Protein AF-A0A932TA58-F1 (afdb_monomer_lite)

Secondary structure (DSSP, 8-state):
-------EEEEEEEEEEETT-BHHHHHHHHHHHTT-SEEEEEEEEEEEEEEEEEEE--SSSSPPEEEEEEEEEEEEEEEEEEEETTEEEEEEEEEETTEEEEEEE-TT-EEEEEEEEEEEEEESEEEEEEEPTTT--EEEEEEEPPP------TTPPP-HHHHHTS-HHHHHHHTEEEEEEETTEEEEEESSTT-HHHHHHHHHHH-SEEEEEE--HHHHHHHHHHHHHTT-

pLDDT: mean 91.69, std 8.56, range [49.16, 98.81]

Radius of gyration: 22.69 Å; chains: 1; bounding box: 49×31×69 Å

Sequence (232 aa):
MQWFRGATPLEVIALRVDAGEEVRPALARLARDLPLAAGSVLSGHGTLEHFVLEVPATVTWPPGIHSVEKQGATQIISAQGLIANGEVDVTLCVARRNEIYAGRVLDGTKALFGAEFVILRAGNTRWTYASHPQTGVPVFEAVTSGPLAQVTLMGRPIDPAAAALVPPALIRKHLALPVARTGDTLVLAMADPNNPFAIDDFRHATRLRIQPVSVDPRELMAAIEQVLAGRG

Foldseek 3Di:
DDDDDDKDFDDKDKDKAAAFGWDQVRLLVVCVVQVQLWKKFPWKWAWWQKFKFWDFPDPAPPGDIDIDIDGGIKIFPIKIWIQARSDTWMKTWIDDDPDIDIHTGDTPTGGHRMMMIIMTRIPQKGWDWDQDPPRRDTDIDIDGNPQLPADQPVVPQFDLVLQVLDDLVLCVVQLKGFRDDDDQETEIEHCRQRRVVNQVVSCVSRVGHYDYHHYHSVRSVVVSVVSVVVVD

Structure (mmCIF, N/CA/C/O backbone):
data_AF-A0A932TA58-F1
#
_entry.id   AF-A0A932TA58-F1
#
loop_
_atom_site.group_PDB
_atom_site.id
_atom_site.type_symbol
_atom_site.label_atom_id
_atom_site.label_alt_id
_atom_site.label_comp_id
_atom_site.label_asym_id
_atom_site.label_entity_id
_atom_site.label_seq_id
_atom_site.pdbx_PDB_ins_code
_atom_site.Cartn_x
_atom_site.Cartn_y
_atom_site.Cartn_z
_atom_site.occupancy
_atom_site.B_iso_or_equiv
_atom_site.auth_seq_id
_atom_site.auth_comp_id
_atom_site.auth_asym_id
_atom_site.auth_atom_id
_atom_site.pdbx_PDB_model_num
ATOM 1 N N . MET A 1 1 ? 12.982 17.887 11.388 1.00 81.81 1 MET A N 1
ATOM 2 C CA . MET A 1 1 ? 11.853 17.941 10.435 1.00 81.81 1 MET A CA 1
ATOM 3 C C . MET A 1 1 ? 12.405 17.674 9.046 1.00 81.81 1 MET A C 1
ATOM 5 O O . MET A 1 1 ? 13.370 18.330 8.677 1.00 81.81 1 MET A O 1
ATOM 9 N N . GLN A 1 2 ? 11.846 16.708 8.323 1.00 87.81 2 GLN A N 1
ATOM 10 C CA . GLN A 1 2 ? 12.205 16.393 6.937 1.00 87.81 2 GLN A CA 1
ATOM 11 C C . GLN A 1 2 ? 10.921 16.363 6.103 1.00 87.81 2 GLN A C 1
ATOM 13 O O . GLN A 1 2 ? 9.862 16.020 6.623 1.00 87.81 2 GLN A O 1
ATOM 18 N N . TRP A 1 3 ? 11.009 16.736 4.829 1.00 86.31 3 TRP A N 1
ATOM 19 C CA . TRP A 1 3 ? 9.919 16.603 3.866 1.00 86.31 3 TRP A CA 1
ATOM 20 C C . TRP A 1 3 ? 10.435 15.888 2.623 1.00 86.31 3 TRP A C 1
ATOM 22 O O . TRP A 1 3 ? 11.581 16.076 2.215 1.00 86.31 3 TRP A O 1
ATOM 32 N N . PHE A 1 4 ? 9.566 15.108 1.993 1.00 86.75 4 PHE A N 1
ATOM 33 C CA . PHE A 1 4 ? 9.897 14.324 0.810 1.00 86.75 4 PHE A CA 1
ATOM 34 C C . PHE A 1 4 ? 9.054 14.801 -0.373 1.00 86.75 4 PHE A C 1
ATOM 36 O O . PHE A 1 4 ? 7.876 15.123 -0.219 1.00 86.75 4 PHE A O 1
ATOM 43 N N . ARG A 1 5 ? 9.663 14.906 -1.559 1.00 83.69 5 ARG A N 1
ATOM 44 C CA . ARG A 1 5 ? 9.015 15.414 -2.780 1.00 83.69 5 ARG A CA 1
ATOM 45 C C . ARG A 1 5 ? 9.317 14.508 -3.972 1.00 83.69 5 ARG A C 1
ATOM 47 O O . ARG A 1 5 ? 10.273 13.737 -3.953 1.00 83.69 5 ARG A O 1
ATOM 54 N N . GLY A 1 6 ? 8.511 14.657 -5.022 1.00 78.06 6 GLY A N 1
ATOM 55 C CA . GLY A 1 6 ? 8.700 13.986 -6.313 1.00 78.06 6 GLY A CA 1
ATOM 56 C C . GLY A 1 6 ? 7.870 12.718 -6.513 1.00 78.06 6 GLY A C 1
ATOM 57 O O . GLY A 1 6 ? 7.950 12.126 -7.584 1.00 78.06 6 GLY A O 1
ATOM 58 N N . ALA A 1 7 ? 7.047 12.340 -5.532 1.00 86.69 7 ALA A 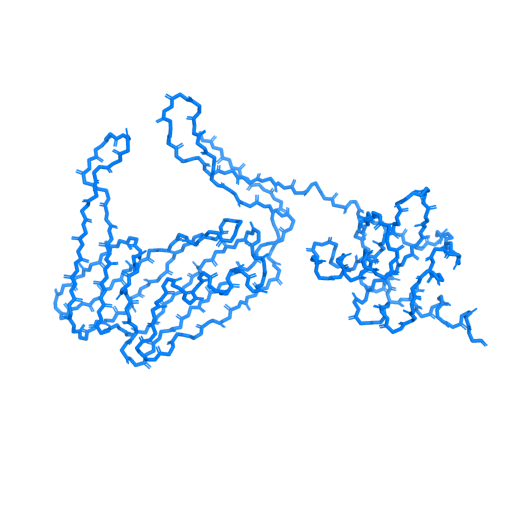N 1
ATOM 59 C CA . ALA A 1 7 ? 6.014 11.330 -5.716 1.00 86.69 7 ALA A CA 1
ATOM 60 C C . ALA A 1 7 ? 4.923 11.833 -6.676 1.00 86.69 7 ALA A C 1
ATOM 62 O O . ALA A 1 7 ? 4.538 13.004 -6.614 1.00 86.69 7 ALA A O 1
ATOM 63 N N . THR A 1 8 ? 4.402 10.951 -7.525 1.00 84.06 8 THR A N 1
ATOM 64 C CA . THR A 1 8 ? 3.277 11.241 -8.426 1.00 84.06 8 THR A CA 1
ATOM 65 C C . THR A 1 8 ? 2.061 10.388 -8.064 1.00 84.06 8 THR A C 1
ATOM 67 O O . THR A 1 8 ? 2.230 9.224 -7.707 1.00 84.06 8 THR A O 1
ATOM 70 N N . PRO A 1 9 ? 0.825 10.911 -8.136 1.00 87.69 9 PRO A N 1
ATOM 71 C CA . PRO A 1 9 ? -0.357 10.063 -8.031 1.00 87.69 9 PRO A CA 1
ATOM 72 C C . PRO A 1 9 ? -0.452 9.191 -9.291 1.00 87.69 9 PRO A C 1
ATOM 74 O O . PRO A 1 9 ? -0.459 9.728 -10.397 1.00 87.69 9 PRO A O 1
ATOM 77 N N . LEU A 1 10 ? -0.494 7.866 -9.138 1.00 84.56 10 LEU A N 1
ATOM 78 C CA . LEU A 1 10 ? -0.612 6.941 -10.273 1.00 84.56 10 LEU A CA 1
ATOM 79 C C . LEU A 1 10 ? -2.031 6.413 -10.445 1.00 84.56 10 LEU A C 1
ATOM 81 O O . LEU A 1 10 ? -2.561 6.409 -11.549 1.00 84.56 10 LEU A O 1
ATOM 85 N N . GLU A 1 11 ? -2.636 5.948 -9.356 1.00 90.56 11 GLU A N 1
ATOM 86 C CA . GLU A 1 11 ? -3.881 5.190 -9.414 1.00 90.56 11 GLU A CA 1
ATOM 87 C C . GLU A 1 11 ? -4.673 5.363 -8.119 1.00 90.56 11 GLU A C 1
ATOM 89 O O . GLU A 1 11 ? -4.095 5.403 -7.029 1.00 90.56 11 GLU A O 1
ATOM 94 N N . VAL A 1 12 ? -5.997 5.442 -8.246 1.00 96.75 12 VAL A N 1
ATOM 95 C CA . VAL A 1 12 ? -6.927 5.334 -7.122 1.00 96.75 12 VAL A CA 1
ATOM 96 C C . VAL A 1 12 ? -7.543 3.944 -7.156 1.00 96.75 12 VAL A C 1
ATOM 98 O O . VAL A 1 12 ? -8.180 3.569 -8.137 1.00 96.75 12 VAL A O 1
ATOM 101 N N . ILE A 1 13 ? -7.356 3.192 -6.079 1.00 97.94 13 ILE A N 1
ATOM 102 C CA . ILE A 1 13 ? -7.784 1.804 -5.949 1.00 97.94 13 ILE A CA 1
ATOM 103 C C . ILE A 1 13 ? -8.909 1.751 -4.919 1.00 97.94 13 ILE A C 1
ATOM 105 O O . ILE A 1 13 ? -8.744 2.215 -3.790 1.00 97.94 13 ILE A O 1
ATOM 109 N N . ALA A 1 14 ? -10.047 1.177 -5.300 1.00 98.06 14 ALA A N 1
ATOM 110 C CA . ALA A 1 14 ? -11.134 0.874 -4.378 1.00 98.06 14 ALA A CA 1
ATOM 111 C C . ALA A 1 14 ? -11.018 -0.582 -3.911 1.00 98.06 14 ALA A C 1
ATOM 113 O O . ALA A 1 14 ? -10.970 -1.499 -4.731 1.00 98.06 14 ALA A O 1
ATOM 114 N N . LEU A 1 15 ? -10.985 -0.791 -2.598 1.00 98.38 15 LEU A N 1
ATOM 115 C CA . LEU A 1 15 ? -10.992 -2.108 -1.967 1.00 98.38 15 LEU A CA 1
ATOM 116 C C . LEU A 1 15 ? -12.316 -2.306 -1.238 1.00 98.38 15 LEU A C 1
ATOM 118 O O . LEU A 1 15 ? -12.711 -1.448 -0.455 1.00 98.38 15 LEU A O 1
ATOM 122 N N . ARG A 1 16 ? -12.952 -3.461 -1.435 1.00 98.50 16 ARG A N 1
ATOM 123 C CA . ARG A 1 16 ? -14.027 -3.955 -0.571 1.00 98.50 16 ARG A CA 1
ATOM 124 C C . ARG A 1 16 ? -13.503 -5.128 0.251 1.00 98.50 16 ARG A C 1
ATOM 126 O O . ARG A 1 16 ? -12.850 -6.013 -0.296 1.00 98.50 16 ARG A O 1
ATOM 133 N N . VAL A 1 17 ? -13.785 -5.101 1.544 1.00 98.62 17 VAL A N 1
ATOM 134 C CA . VAL A 1 17 ? -13.584 -6.188 2.502 1.00 98.62 17 VAL A CA 1
ATOM 135 C C . VAL A 1 17 ? -14.962 -6.763 2.782 1.00 98.62 17 VAL A C 1
ATOM 137 O O . VAL A 1 17 ? -15.844 -6.032 3.241 1.00 98.62 17 VAL A O 1
ATOM 140 N N . ASP A 1 18 ? -15.169 -8.030 2.445 1.00 98.56 18 ASP A N 1
ATOM 141 C CA . ASP A 1 18 ? -16.477 -8.666 2.577 1.00 98.56 18 ASP A CA 1
ATOM 142 C C . ASP A 1 18 ? -16.761 -9.050 4.043 1.00 98.56 18 ASP A C 1
ATOM 144 O O . ASP A 1 18 ? -15.875 -9.073 4.899 1.00 98.56 18 ASP A O 1
ATOM 148 N N . ALA A 1 19 ? -18.028 -9.324 4.359 1.00 98.44 19 ALA A N 1
ATOM 149 C CA . ALA A 1 19 ? -18.456 -9.731 5.698 1.00 98.44 19 ALA A CA 1
ATOM 150 C C . ALA A 1 19 ? -17.627 -10.913 6.243 1.00 98.44 19 ALA A C 1
ATOM 152 O O . ALA A 1 19 ? -17.421 -11.914 5.555 1.00 98.44 19 ALA A O 1
ATOM 153 N N . GLY A 1 20 ? -17.167 -10.799 7.490 1.00 98.06 20 GLY A N 1
ATOM 154 C CA . GLY A 1 20 ? -16.325 -11.785 8.171 1.00 98.06 20 GLY A CA 1
ATOM 155 C C . GLY A 1 20 ? -14.840 -11.755 7.786 1.00 98.06 20 GLY A C 1
ATOM 156 O O . GLY A 1 20 ? -14.029 -12.369 8.485 1.00 98.06 20 GLY A O 1
ATOM 157 N N . GLU A 1 21 ? -14.450 -11.039 6.723 1.00 98.62 21 GLU A N 1
ATOM 158 C CA . GLU A 1 21 ? -13.040 -10.850 6.377 1.00 98.62 21 GLU A CA 1
ATOM 159 C C . GLU A 1 21 ? -12.357 -9.842 7.311 1.00 98.62 21 GLU A C 1
ATOM 161 O O . GLU A 1 21 ? -12.967 -8.916 7.857 1.00 98.62 21 GLU A O 1
ATOM 166 N N . GLU A 1 22 ? -11.046 -10.017 7.472 1.00 98.62 22 GLU A N 1
ATOM 167 C CA . GLU A 1 22 ? -10.219 -9.134 8.284 1.00 98.62 22 GLU A CA 1
ATOM 168 C C . GLU A 1 22 ? -9.653 -7.967 7.470 1.00 98.62 22 GLU A C 1
ATOM 170 O O . GLU A 1 22 ? -9.067 -8.143 6.398 1.00 98.62 22 GLU A O 1
ATOM 175 N N . VAL A 1 23 ? -9.760 -6.764 8.034 1.00 98.38 23 VAL A N 1
ATOM 176 C CA . VAL A 1 23 ? -9.381 -5.505 7.376 1.00 98.38 23 VAL A CA 1
ATOM 177 C C . VAL A 1 23 ? -7.888 -5.457 7.046 1.00 98.38 23 VAL A C 1
ATOM 179 O O . VAL A 1 23 ? -7.499 -5.185 5.908 1.00 98.38 23 VAL A O 1
ATOM 182 N N . ARG A 1 24 ? -7.028 -5.720 8.036 1.00 97.50 24 ARG A N 1
ATOM 183 C CA . ARG A 1 24 ? -5.573 -5.597 7.880 1.00 97.50 24 ARG A CA 1
ATOM 184 C C . ARG A 1 24 ? -4.998 -6.637 6.904 1.00 97.50 24 ARG A C 1
ATOM 186 O O . ARG A 1 24 ? -4.279 -6.227 5.990 1.00 97.50 24 ARG A O 1
ATOM 193 N N . PRO A 1 25 ? -5.340 -7.935 6.996 1.00 97.81 25 PRO A N 1
ATOM 194 C CA . PRO A 1 25 ? -4.965 -8.925 5.989 1.00 97.81 25 PRO A CA 1
ATOM 195 C C . PRO A 1 25 ? -5.438 -8.589 4.569 1.00 97.81 25 PRO A C 1
ATOM 197 O O . PRO A 1 25 ? -4.667 -8.784 3.627 1.00 97.81 25 PRO A O 1
ATOM 200 N N . ALA A 1 26 ? -6.651 -8.050 4.394 1.00 98.12 26 ALA A N 1
ATOM 201 C CA . ALA A 1 26 ? -7.160 -7.657 3.078 1.00 98.12 26 ALA A CA 1
ATOM 202 C C . ALA A 1 26 ? -6.341 -6.513 2.452 1.00 98.12 26 ALA A C 1
ATOM 204 O O . ALA A 1 26 ? -5.927 -6.608 1.294 1.00 98.12 26 ALA A O 1
ATOM 205 N N . LEU A 1 27 ? -6.028 -5.469 3.227 1.00 97.56 27 LEU A N 1
ATOM 206 C CA . LEU A 1 27 ? -5.158 -4.375 2.780 1.00 97.56 27 LEU A CA 1
ATOM 207 C C . LEU A 1 27 ? -3.729 -4.856 2.490 1.00 97.56 27 LEU A C 1
ATOM 209 O O . LEU A 1 27 ? -3.138 -4.474 1.482 1.00 97.56 27 LEU A O 1
ATOM 213 N N . ALA A 1 28 ? -3.179 -5.728 3.340 1.00 95.69 28 ALA A N 1
ATOM 214 C CA . ALA A 1 28 ? -1.848 -6.296 3.142 1.00 95.69 28 ALA A CA 1
ATOM 215 C C . ALA A 1 28 ? -1.779 -7.186 1.888 1.00 95.69 28 ALA A C 1
ATOM 217 O O . ALA A 1 28 ? -0.765 -7.195 1.193 1.00 95.69 28 AL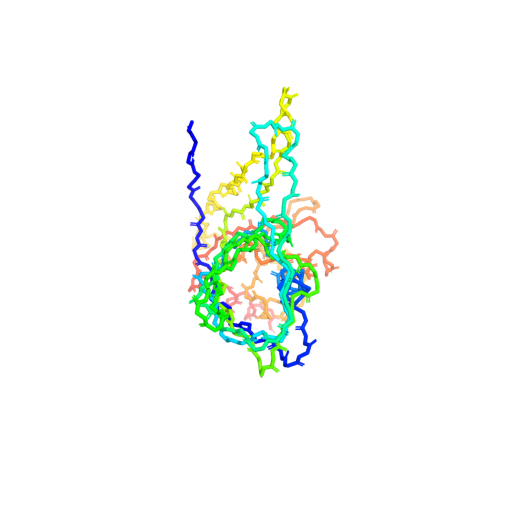A A O 1
ATOM 218 N N . ARG A 1 29 ? -2.854 -7.925 1.577 1.00 95.62 29 ARG A N 1
ATOM 219 C CA . ARG A 1 29 ? -2.992 -8.685 0.325 1.00 95.62 29 ARG A CA 1
ATOM 220 C C . ARG A 1 29 ? -2.951 -7.746 -0.880 1.00 95.62 29 ARG A C 1
ATOM 222 O O . ARG A 1 29 ? -2.096 -7.926 -1.737 1.00 95.62 29 ARG A O 1
ATOM 229 N N . LEU A 1 30 ? -3.766 -6.690 -0.881 1.00 95.25 30 LEU A N 1
ATOM 230 C CA . LEU A 1 30 ? -3.761 -5.673 -1.940 1.00 95.25 30 LEU A CA 1
ATOM 231 C C . LEU A 1 30 ? -2.372 -5.049 -2.143 1.00 95.25 30 LEU A C 1
ATOM 233 O O . LEU A 1 30 ? -1.914 -4.915 -3.276 1.00 95.25 30 LEU A O 1
ATOM 237 N N . ALA A 1 31 ? -1.683 -4.698 -1.053 1.00 92.44 31 ALA A N 1
ATOM 238 C CA . ALA A 1 31 ? -0.356 -4.092 -1.119 1.00 92.44 31 ALA A CA 1
ATOM 239 C C . ALA A 1 31 ? 0.697 -5.022 -1.749 1.00 92.44 31 ALA A C 1
ATOM 241 O O . ALA A 1 31 ? 1.598 -4.536 -2.437 1.00 92.44 31 ALA A O 1
ATOM 242 N N . ARG A 1 32 ? 0.571 -6.342 -1.550 1.00 89.25 32 ARG A N 1
ATOM 243 C CA . ARG A 1 32 ? 1.435 -7.355 -2.177 1.00 89.25 32 ARG A CA 1
ATOM 244 C C . ARG A 1 32 ? 1.075 -7.625 -3.635 1.00 89.25 32 ARG A C 1
ATOM 246 O O . ARG A 1 32 ? 1.985 -7.746 -4.447 1.00 89.25 32 ARG A O 1
ATOM 253 N N . ASP A 1 33 ? -0.214 -7.714 -3.953 1.00 89.06 33 ASP A N 1
ATOM 254 C CA . ASP A 1 33 ? -0.692 -8.075 -5.294 1.00 89.06 33 ASP A CA 1
ATOM 255 C C . ASP A 1 33 ? -0.467 -6.943 -6.312 1.00 89.06 33 ASP A C 1
ATOM 257 O O . ASP A 1 33 ? -0.185 -7.204 -7.482 1.00 89.06 33 ASP A O 1
ATOM 261 N N . LEU A 1 34 ? -0.542 -5.680 -5.868 1.00 84.88 34 LEU A N 1
ATOM 262 C CA . LEU A 1 34 ? -0.298 -4.478 -6.684 1.00 84.88 34 LEU A CA 1
ATOM 263 C C . LEU A 1 34 ? 1.097 -3.855 -6.469 1.00 84.88 34 LEU A C 1
ATOM 265 O O . LEU A 1 34 ? 1.296 -2.672 -6.753 1.00 84.88 34 LEU A O 1
ATOM 269 N N . PRO A 1 35 ? 2.084 -4.674 -6.075 1.00 81.06 35 PRO A N 1
ATOM 270 C CA . PRO A 1 35 ? 3.312 -4.308 -5.348 1.00 81.06 35 PRO A CA 1
ATOM 271 C C . PRO A 1 35 ? 3.460 -2.810 -5.028 1.00 81.06 35 PRO A C 1
ATOM 273 O O . PRO A 1 35 ? 4.208 -2.071 -5.679 1.00 81.06 35 PRO A O 1
ATOM 276 N N . LEU A 1 36 ? 2.732 -2.344 -4.010 1.00 87.38 36 LEU A N 1
ATOM 277 C CA . LEU A 1 36 ? 2.686 -0.931 -3.634 1.00 87.38 36 LEU A CA 1
ATOM 278 C C . LEU A 1 36 ? 3.961 -0.522 -2.881 1.00 87.38 36 LEU A C 1
ATOM 280 O O . LEU A 1 36 ? 4.063 -0.644 -1.660 1.00 87.38 36 LEU A O 1
ATOM 284 N N . ALA A 1 37 ? 4.942 0.002 -3.621 1.00 88.50 37 ALA A N 1
ATOM 285 C CA . ALA A 1 37 ? 6.172 0.560 -3.051 1.00 88.50 37 ALA A CA 1
ATOM 286 C C . ALA A 1 37 ? 5.928 1.839 -2.223 1.00 88.50 37 ALA A C 1
ATOM 288 O O . ALA A 1 37 ? 6.703 2.144 -1.316 1.00 88.50 37 ALA A O 1
ATOM 289 N N . ALA A 1 38 ? 4.863 2.574 -2.545 1.00 93.75 38 ALA A N 1
ATOM 290 C CA . ALA A 1 38 ? 4.390 3.748 -1.828 1.00 93.75 38 ALA A CA 1
ATOM 291 C C . ALA A 1 38 ? 2.889 3.943 -2.079 1.00 93.75 38 ALA A C 1
ATOM 293 O O . ALA A 1 38 ? 2.417 3.865 -3.218 1.00 93.75 38 ALA A O 1
ATOM 294 N N . GLY A 1 39 ? 2.132 4.225 -1.026 1.00 95.81 39 GLY A N 1
ATOM 295 C CA . GLY A 1 39 ? 0.712 4.520 -1.136 1.00 95.81 39 GLY A CA 1
ATOM 296 C C . GLY A 1 39 ? 0.112 5.038 0.160 1.00 95.81 39 GLY A C 1
ATOM 297 O O . GLY A 1 39 ? 0.749 5.033 1.210 1.00 95.81 39 GLY A O 1
ATOM 298 N N . SER A 1 40 ? -1.129 5.498 0.085 1.00 97.44 40 SER A N 1
ATOM 299 C CA . SER A 1 40 ? -1.874 5.985 1.242 1.00 97.44 40 SER A CA 1
ATOM 300 C C . SER A 1 40 ? -3.307 5.486 1.199 1.00 97.44 40 SER A C 1
ATOM 302 O O . SER A 1 40 ? -3.952 5.538 0.154 1.00 97.44 40 SER A O 1
ATOM 304 N N . VAL A 1 41 ? -3.809 5.023 2.341 1.00 98.25 41 VAL A N 1
ATOM 305 C CA . VAL A 1 41 ? -5.245 4.840 2.546 1.00 98.25 41 VAL A CA 1
ATOM 306 C C . VAL A 1 41 ? -5.836 6.221 2.804 1.00 98.25 41 VAL A C 1
ATOM 308 O O . VAL A 1 41 ? -5.558 6.835 3.834 1.00 98.25 41 VAL A O 1
ATOM 311 N N . LEU A 1 42 ? -6.609 6.715 1.839 1.00 97.25 42 LEU A N 1
ATOM 312 C CA . LEU A 1 42 ? -7.214 8.046 1.859 1.00 97.25 42 LEU A CA 1
ATOM 313 C C . LEU A 1 42 ? -8.478 8.083 2.717 1.00 97.25 42 LEU A C 1
ATOM 315 O O . LEU A 1 42 ? -8.742 9.072 3.403 1.00 97.25 42 LEU A O 1
ATOM 319 N N . SER A 1 43 ? -9.273 7.018 2.635 1.00 98.19 43 SER A N 1
ATOM 320 C CA . SER A 1 43 ? -10.515 6.866 3.379 1.00 98.19 43 SER A CA 1
ATOM 321 C C . SER A 1 43 ? -10.860 5.396 3.585 1.00 98.19 43 SER A C 1
ATOM 323 O O . SER A 1 43 ? -10.365 4.506 2.886 1.00 98.19 43 SER A O 1
ATOM 325 N N . GLY A 1 44 ? -11.756 5.158 4.538 1.00 97.56 44 GLY A N 1
ATOM 326 C CA . GLY A 1 44 ? -12.426 3.882 4.702 1.00 97.56 44 GLY A CA 1
ATOM 327 C C . GLY A 1 44 ? -13.701 4.034 5.517 1.00 97.56 44 GLY A C 1
ATOM 328 O O . GLY A 1 44 ? -13.758 4.853 6.437 1.00 97.56 44 GLY A O 1
ATOM 329 N N . HIS A 1 45 ? -14.717 3.266 5.141 1.00 98.00 45 HIS A N 1
ATOM 330 C CA . HIS A 1 45 ? -16.059 3.284 5.713 1.00 98.00 45 HIS A CA 1
ATOM 331 C C . HIS A 1 45 ? -16.612 1.860 5.789 1.00 98.00 45 HIS A C 1
ATOM 333 O O . HIS A 1 45 ? -16.052 0.933 5.213 1.00 98.00 45 HIS A O 1
ATOM 339 N N . GLY A 1 46 ? -17.704 1.683 6.526 1.00 98.38 46 GLY A N 1
ATOM 340 C CA . GLY A 1 46 ? -18.393 0.402 6.632 1.00 98.38 46 GLY A CA 1
ATOM 341 C C . GLY A 1 46 ? -18.651 0.007 8.072 1.00 98.38 46 GLY A C 1
ATOM 342 O O . GLY A 1 46 ? -18.791 0.856 8.958 1.00 98.38 46 GLY A O 1
ATOM 343 N N . THR A 1 47 ? -18.749 -1.295 8.305 1.00 98.75 47 THR A N 1
ATOM 344 C CA . THR A 1 47 ? -19.157 -1.843 9.599 1.00 98.75 47 THR A CA 1
ATOM 345 C C . THR A 1 47 ? -18.255 -2.981 10.033 1.00 98.75 47 THR A C 1
ATOM 347 O O . THR A 1 47 ? -17.776 -3.754 9.209 1.00 98.75 47 THR A O 1
ATOM 350 N N . LEU A 1 48 ? -18.053 -3.099 11.340 1.00 98.81 48 LEU A N 1
ATOM 351 C CA . LEU A 1 48 ? -17.241 -4.127 11.975 1.00 98.81 48 LEU A CA 1
ATOM 352 C C . LEU A 1 48 ? -18.092 -4.927 12.961 1.00 98.81 48 LEU A C 1
ATOM 354 O O . LEU A 1 48 ? -18.937 -4.363 13.664 1.00 98.81 48 LEU A O 1
ATOM 358 N N . GLU A 1 49 ? -17.861 -6.235 13.016 1.00 98.50 49 GLU A N 1
ATOM 359 C CA . GLU A 1 49 ? -18.428 -7.120 14.044 1.00 98.50 49 GLU A CA 1
ATOM 360 C C . GLU A 1 49 ? -17.461 -7.312 15.211 1.00 98.50 49 GLU A C 1
ATOM 362 O O . GLU A 1 49 ? -17.873 -7.627 16.325 1.00 98.50 49 GLU A O 1
ATOM 367 N N . HIS A 1 50 ? -16.178 -7.068 14.953 1.00 98.69 50 HIS A N 1
ATOM 368 C CA . HIS A 1 50 ? -15.099 -7.137 15.912 1.00 98.69 50 HIS A CA 1
ATOM 369 C C . HIS A 1 50 ? -14.010 -6.144 15.520 1.00 98.69 50 HIS A C 1
ATOM 371 O O . HIS A 1 50 ? -13.678 -6.026 14.339 1.00 98.69 50 HIS A O 1
ATOM 377 N N . PHE A 1 51 ? -13.424 -5.452 16.492 1.00 98.62 51 PHE A N 1
ATOM 378 C CA . PHE A 1 51 ? -12.233 -4.650 16.248 1.00 98.62 51 PHE A CA 1
ATOM 379 C C . PHE A 1 51 ? -11.194 -4.831 17.340 1.00 98.62 51 PHE A C 1
ATOM 381 O O . PHE A 1 51 ? -11.529 -4.963 18.519 1.00 98.62 51 PHE A O 1
ATOM 388 N N . VAL A 1 52 ? -9.936 -4.753 16.916 1.00 98.50 52 VAL A N 1
ATOM 389 C CA . VAL A 1 52 ? -8.762 -4.692 17.777 1.00 98.50 52 VAL A CA 1
ATOM 390 C C . VAL A 1 52 ? -7.951 -3.479 17.335 1.00 98.50 52 VAL A C 1
ATOM 392 O O . VAL A 1 52 ? -7.392 -3.455 16.237 1.00 98.50 52 VAL A O 1
ATOM 395 N N . LEU A 1 53 ? -7.935 -2.446 18.174 1.00 98.38 53 LEU A N 1
ATOM 396 C CA . LEU A 1 53 ? -7.199 -1.210 17.923 1.00 98.38 53 LEU A CA 1
ATOM 397 C C . LEU A 1 53 ? -6.126 -1.029 18.985 1.00 98.38 53 LEU A C 1
ATOM 399 O O . LEU A 1 53 ? -6.362 -1.329 20.151 1.00 98.38 53 LEU A O 1
ATOM 403 N N . GLU A 1 54 ? -4.972 -0.495 18.609 1.00 97.00 54 GLU A N 1
ATOM 404 C CA . GLU A 1 54 ? -3.914 -0.179 19.564 1.00 97.00 54 GLU A CA 1
ATOM 405 C C . GLU A 1 54 ? -3.502 1.293 19.547 1.00 97.00 54 GLU A C 1
ATOM 407 O O . GLU A 1 54 ? -3.589 1.987 18.528 1.00 97.00 54 GLU A O 1
ATOM 412 N N . VAL A 1 55 ? -3.025 1.751 20.702 1.00 95.81 55 VAL A N 1
ATOM 413 C CA . VAL A 1 55 ? -2.442 3.076 20.909 1.00 95.81 55 VAL A CA 1
ATOM 414 C C . VAL A 1 55 ? -1.192 2.978 21.795 1.00 95.81 55 VAL A C 1
ATOM 416 O O . VAL A 1 55 ? -1.094 2.065 22.626 1.00 95.81 55 VAL A O 1
ATOM 419 N N . PRO A 1 56 ? -0.231 3.911 21.664 1.00 94.44 56 PRO A N 1
ATOM 420 C CA . PRO A 1 56 ? 0.903 3.993 22.578 1.00 94.44 56 PRO A CA 1
ATOM 421 C C . PRO A 1 56 ? 0.450 4.227 24.026 1.00 94.44 56 PRO A C 1
ATOM 423 O O . PRO A 1 56 ? -0.374 5.099 24.295 1.00 94.44 56 PRO A O 1
ATOM 426 N N . ALA A 1 57 ? 1.025 3.472 24.960 1.00 94.12 57 ALA A N 1
ATOM 427 C CA . ALA A 1 57 ? 0.756 3.558 26.397 1.00 94.12 57 ALA A CA 1
ATOM 428 C C . ALA A 1 57 ? 1.903 4.198 27.194 1.00 94.12 57 ALA A C 1
ATOM 430 O O . ALA A 1 57 ? 1.726 4.547 28.360 1.00 94.12 57 ALA A O 1
ATOM 431 N N . THR A 1 58 ? 3.089 4.345 26.595 1.00 94.94 58 THR A N 1
ATOM 432 C CA . THR A 1 58 ? 4.253 4.969 27.237 1.00 94.94 58 THR A CA 1
ATOM 433 C C . THR A 1 58 ? 4.907 6.003 26.324 1.00 94.94 58 THR A C 1
ATOM 435 O O . THR A 1 58 ? 4.675 6.034 25.117 1.00 94.94 58 THR A O 1
ATOM 438 N N . VAL A 1 59 ? 5.739 6.861 26.920 1.00 93.19 59 VAL A N 1
ATOM 439 C CA . VAL A 1 59 ? 6.482 7.930 26.225 1.00 93.19 59 VAL A CA 1
ATOM 440 C C . VAL A 1 59 ? 7.911 7.526 25.832 1.00 93.19 59 VAL A C 1
ATOM 442 O O . VAL A 1 59 ? 8.668 8.343 25.315 1.00 93.19 59 VAL A O 1
ATOM 445 N N . THR A 1 60 ? 8.304 6.280 26.100 1.00 92.25 60 THR A N 1
ATOM 446 C CA . THR A 1 60 ? 9.632 5.728 25.788 1.00 92.25 60 THR A CA 1
ATOM 447 C C . THR A 1 60 ? 9.567 4.824 24.566 1.00 92.25 60 THR A C 1
ATOM 449 O O . THR A 1 60 ? 8.532 4.215 24.319 1.00 92.25 60 THR A O 1
ATOM 452 N N . TRP A 1 61 ? 10.674 4.685 23.833 1.00 89.56 61 TRP A N 1
ATOM 453 C CA . TRP A 1 61 ? 10.777 3.715 22.740 1.00 89.56 61 TRP A CA 1
ATOM 454 C C . TRP A 1 61 ? 11.466 2.413 23.199 1.00 89.56 61 TRP A C 1
ATOM 456 O O . TRP A 1 61 ? 12.497 2.503 23.869 1.00 89.56 61 TRP A O 1
ATOM 466 N N . PRO A 1 62 ? 10.958 1.222 22.822 1.00 91.56 62 PRO A N 1
ATOM 467 C CA . PRO A 1 62 ? 9.658 0.996 22.183 1.00 91.56 62 PRO A CA 1
ATOM 468 C C . PRO A 1 62 ? 8.500 1.329 23.142 1.00 91.56 62 PRO A C 1
ATOM 470 O O . PRO A 1 62 ? 8.646 1.143 24.355 1.00 91.56 62 PRO A O 1
ATOM 473 N N . PRO A 1 63 ? 7.360 1.835 22.634 1.00 90.50 63 PRO A N 1
ATOM 474 C CA . PRO A 1 63 ? 6.231 2.163 23.484 1.00 90.50 63 PRO A CA 1
ATOM 475 C C . PRO A 1 63 ? 5.612 0.884 24.042 1.00 90.50 63 PRO A C 1
ATOM 477 O O . PRO A 1 63 ? 5.468 -0.116 23.337 1.00 90.50 63 PRO A O 1
ATOM 480 N N . GLY A 1 64 ? 5.188 0.930 25.303 1.00 92.31 64 GLY A N 1
ATOM 481 C CA . GLY A 1 64 ? 4.174 -0.002 25.776 1.00 92.31 64 GLY A CA 1
ATOM 482 C C . GLY A 1 64 ? 2.917 0.170 24.925 1.00 92.31 64 GLY A C 1
ATOM 483 O O . GLY A 1 64 ? 2.629 1.273 24.460 1.00 92.31 64 GLY A O 1
ATOM 484 N N . ILE A 1 65 ? 2.173 -0.909 24.713 1.00 94.25 65 ILE A N 1
ATOM 485 C CA . ILE A 1 65 ? 1.001 -0.913 23.839 1.00 94.25 65 ILE A CA 1
ATOM 486 C C . ILE A 1 65 ? -0.251 -1.101 24.690 1.00 94.25 65 ILE A C 1
ATOM 488 O O . ILE A 1 65 ? -0.309 -2.008 25.520 1.00 94.25 65 ILE A O 1
ATOM 492 N N . HIS A 1 66 ? -1.251 -0.246 24.481 1.00 95.12 66 HIS A N 1
ATOM 493 C CA . HIS A 1 66 ? -2.595 -0.459 25.000 1.00 95.12 66 HIS A CA 1
ATOM 494 C C . HIS A 1 66 ? -3.502 -0.871 23.845 1.00 95.12 66 HIS A C 1
ATOM 496 O O . HIS A 1 66 ? -3.679 -0.108 22.895 1.00 95.12 66 HIS A O 1
ATOM 502 N N . SER A 1 67 ? -4.068 -2.073 23.930 1.00 96.25 67 SER A N 1
ATOM 503 C CA . SER A 1 67 ? -5.048 -2.566 22.970 1.00 96.25 67 SER A CA 1
ATOM 504 C C . SER A 1 67 ? -6.466 -2.430 23.517 1.00 96.25 67 SER A C 1
ATOM 506 O O . SER A 1 67 ? -6.753 -2.722 24.679 1.00 96.25 67 SER A O 1
ATOM 508 N N . VAL A 1 68 ? -7.369 -1.997 22.645 1.00 97.31 68 VAL A N 1
ATOM 509 C CA . VAL A 1 68 ? -8.808 -1.996 22.862 1.00 97.31 68 VAL A CA 1
ATOM 510 C C . VAL A 1 68 ? -9.418 -3.021 21.921 1.00 97.31 68 VAL A C 1
ATOM 512 O O . VAL A 1 68 ? -9.355 -2.877 20.701 1.00 97.31 68 VAL A O 1
ATOM 515 N N . GLU A 1 69 ? -10.038 -4.035 22.508 1.00 98.06 69 GLU A N 1
ATOM 516 C CA . GLU A 1 69 ? -10.733 -5.099 21.793 1.00 98.06 69 GLU A CA 1
ATOM 517 C C . GLU A 1 69 ? -12.219 -5.073 22.151 1.00 98.06 69 GLU A C 1
ATOM 519 O O . GLU A 1 69 ? -12.592 -5.029 23.331 1.00 98.06 69 GLU A O 1
ATOM 524 N N . LYS A 1 70 ? -13.088 -5.040 21.138 1.00 98.06 70 LYS A N 1
ATOM 525 C CA . LYS A 1 70 ? -14.543 -4.990 21.332 1.00 98.06 70 LYS A CA 1
ATOM 526 C C . LYS A 1 70 ? -15.261 -5.820 20.278 1.00 98.06 70 LYS A C 1
ATOM 528 O O . LYS A 1 70 ? -14.988 -5.721 19.087 1.00 98.06 70 LYS A O 1
ATOM 533 N N . GLN A 1 71 ? -16.263 -6.561 20.741 1.00 97.62 71 GLN A N 1
ATOM 534 C CA . GLN A 1 71 ? -17.205 -7.322 19.920 1.00 97.62 71 GLN A CA 1
ATOM 535 C C . GLN A 1 71 ? -18.517 -6.547 19.710 1.00 97.62 71 GLN A C 1
ATOM 537 O O . GLN A 1 71 ? -18.955 -5.774 20.575 1.00 97.62 71 GLN A O 1
ATOM 542 N N . GLY A 1 72 ? -19.190 -6.803 18.595 1.00 95.81 72 GLY A N 1
ATOM 543 C CA . GLY A 1 72 ? -20.506 -6.277 18.236 1.00 95.81 72 GLY A CA 1
ATOM 544 C C . GLY A 1 72 ? -20.481 -5.118 17.237 1.00 95.81 72 GLY A C 1
ATOM 545 O O . GLY A 1 72 ? -19.449 -4.497 16.990 1.00 95.81 72 GLY A O 1
ATOM 546 N N . ALA A 1 73 ? -21.669 -4.818 16.703 1.00 98.25 73 ALA A N 1
ATOM 547 C CA . ALA A 1 73 ? -21.872 -3.856 15.623 1.00 98.25 73 ALA A CA 1
ATOM 548 C C . ALA A 1 73 ? -21.220 -2.494 15.902 1.00 98.25 73 ALA A C 1
ATOM 550 O O . ALA A 1 73 ? -21.552 -1.805 16.872 1.00 98.25 73 ALA A O 1
ATOM 551 N N . THR A 1 74 ? -20.298 -2.130 15.019 1.00 98.69 74 THR A N 1
ATOM 552 C CA . THR A 1 74 ? -19.466 -0.932 15.099 1.00 98.69 74 THR A CA 1
ATOM 553 C C . THR A 1 74 ? -19.399 -0.290 13.716 1.00 98.69 74 THR A C 1
ATOM 555 O O . THR A 1 74 ? -19.279 -0.995 12.719 1.00 98.69 74 THR A O 1
ATOM 558 N N . GLN A 1 75 ? -19.469 1.036 13.636 1.00 98.69 75 GLN A N 1
ATOM 559 C CA . GLN A 1 75 ? -19.333 1.775 12.383 1.00 98.69 75 GLN A CA 1
ATOM 560 C C . GLN A 1 75 ? -17.909 2.309 12.236 1.00 98.69 75 GLN A C 1
ATOM 562 O O . GLN A 1 75 ? -17.373 2.907 13.169 1.00 98.69 75 GLN A O 1
ATOM 567 N N . ILE A 1 76 ? -17.317 2.149 11.054 1.00 98.69 76 ILE A N 1
ATOM 568 C CA . ILE A 1 76 ? -16.091 2.856 10.683 1.00 98.69 76 ILE A CA 1
ATOM 569 C C . ILE A 1 76 ? -16.471 4.288 10.306 1.00 98.69 76 ILE A C 1
ATOM 571 O O . ILE A 1 76 ? -17.213 4.513 9.348 1.00 98.69 76 ILE A O 1
ATOM 575 N N . ILE A 1 77 ? -15.966 5.253 11.071 1.00 98.44 77 ILE A N 1
ATOM 576 C CA . ILE A 1 77 ? -16.174 6.683 10.826 1.00 98.44 77 ILE A CA 1
ATOM 577 C C . ILE A 1 77 ? -15.143 7.193 9.824 1.00 98.44 77 ILE A C 1
ATOM 579 O O . ILE A 1 77 ? -15.488 7.909 8.884 1.00 98.44 77 ILE A O 1
ATOM 583 N N . SER A 1 78 ? -13.886 6.792 10.005 1.00 98.38 78 SER A N 1
ATOM 584 C CA . SER A 1 78 ? -12.805 7.088 9.074 1.00 98.38 78 SER A CA 1
ATOM 585 C C . SER A 1 78 ? -11.697 6.043 9.161 1.00 98.38 78 SER A C 1
ATOM 587 O O . SER A 1 78 ? -11.482 5.421 10.204 1.00 98.38 78 SER A O 1
ATOM 589 N N . ALA A 1 79 ? -10.968 5.896 8.058 1.00 98.25 79 ALA A N 1
ATOM 590 C CA . ALA A 1 79 ? -9.718 5.159 7.985 1.00 98.25 79 ALA A CA 1
ATOM 591 C C . ALA A 1 79 ? -8.668 6.012 7.283 1.00 98.25 79 ALA A C 1
ATOM 593 O O . ALA A 1 79 ? -8.970 6.633 6.264 1.00 98.25 79 ALA A O 1
ATOM 594 N N . GLN A 1 80 ? -7.450 6.025 7.812 1.00 97.88 80 GLN A N 1
ATOM 595 C CA . GLN A 1 80 ? -6.309 6.692 7.190 1.00 97.88 80 GLN A CA 1
ATOM 596 C C . GLN A 1 80 ? -5.040 5.900 7.459 1.00 97.88 80 GLN A C 1
ATOM 598 O O . GLN A 1 80 ? -4.908 5.259 8.505 1.00 97.88 80 GLN A O 1
ATOM 603 N N . GLY A 1 81 ? -4.094 5.953 6.529 1.00 96.69 81 GLY A N 1
ATOM 604 C CA . GLY A 1 81 ? -2.851 5.220 6.694 1.00 96.69 81 GLY A CA 1
ATOM 605 C C . GLY A 1 81 ? -1.857 5.385 5.562 1.00 96.69 81 GLY A C 1
ATOM 606 O O . GLY A 1 81 ? -2.146 5.985 4.521 1.00 96.69 81 GLY A O 1
ATOM 607 N N . LEU A 1 82 ? -0.681 4.811 5.780 1.00 96.75 82 LEU A N 1
ATOM 608 C CA . LEU A 1 82 ? 0.405 4.737 4.815 1.00 96.75 82 LEU A CA 1
ATOM 609 C C . LEU A 1 82 ? 0.662 3.280 4.435 1.00 96.75 82 LEU A C 1
ATOM 611 O O . LEU A 1 82 ? 0.528 2.363 5.243 1.00 96.75 82 LEU A O 1
ATOM 615 N N . ILE A 1 83 ? 1.043 3.090 3.178 1.00 96.44 83 ILE A N 1
ATOM 616 C CA . ILE A 1 83 ? 1.556 1.836 2.650 1.00 96.44 83 ILE A CA 1
ATOM 617 C C . ILE A 1 83 ? 2.996 2.104 2.222 1.00 96.44 83 ILE A C 1
ATOM 619 O O . ILE A 1 83 ? 3.242 2.864 1.281 1.00 96.44 83 ILE A O 1
ATOM 623 N N . ALA A 1 84 ? 3.946 1.516 2.938 1.00 94.81 84 ALA A N 1
ATOM 624 C CA . ALA A 1 84 ? 5.373 1.716 2.738 1.00 94.81 84 ALA A CA 1
ATOM 625 C C . ALA A 1 84 ? 6.016 0.377 2.378 1.00 94.81 84 ALA A C 1
ATOM 627 O O . ALA A 1 84 ? 6.110 -0.520 3.210 1.00 94.81 84 ALA A O 1
ATOM 628 N N . ASN A 1 85 ? 6.435 0.226 1.119 1.00 90.56 85 ASN A N 1
ATOM 629 C CA . ASN A 1 85 ? 7.085 -0.989 0.628 1.00 90.56 85 ASN A CA 1
ATOM 630 C C . ASN A 1 85 ? 6.294 -2.282 0.926 1.00 90.56 85 ASN A C 1
ATOM 632 O O . ASN A 1 85 ? 6.860 -3.290 1.343 1.00 90.56 85 ASN A O 1
ATOM 636 N N . GLY A 1 86 ? 4.976 -2.240 0.721 1.00 87.31 86 GLY A N 1
ATOM 637 C CA . GLY A 1 86 ? 4.066 -3.351 1.004 1.00 87.31 86 GLY A CA 1
ATOM 638 C C . GLY A 1 86 ? 3.631 -3.485 2.469 1.00 87.31 86 GLY A C 1
ATOM 639 O O . GLY A 1 86 ? 2.676 -4.213 2.738 1.00 87.31 86 GLY A O 1
ATOM 640 N N . GLU A 1 87 ? 4.266 -2.779 3.408 1.00 92.94 87 GLU A N 1
ATOM 641 C CA . GLU A 1 87 ? 3.810 -2.721 4.797 1.00 92.94 87 GLU A CA 1
ATOM 642 C C . GLU A 1 87 ? 2.664 -1.724 4.940 1.00 92.94 87 GLU A C 1
ATOM 644 O O . GLU A 1 87 ? 2.748 -0.590 4.472 1.00 92.94 87 GLU A O 1
ATOM 649 N N . VAL A 1 88 ? 1.584 -2.160 5.585 1.00 94.69 88 VAL A N 1
ATOM 650 C CA . VAL A 1 88 ? 0.361 -1.376 5.764 1.00 94.69 88 VAL A CA 1
ATOM 651 C C . VAL A 1 88 ? 0.276 -0.906 7.210 1.00 94.69 88 VAL A C 1
ATOM 653 O O . VAL A 1 88 ? 0.172 -1.726 8.123 1.00 94.69 88 VAL A O 1
ATOM 656 N N . ASP A 1 89 ? 0.258 0.410 7.402 1.00 95.19 89 ASP A N 1
ATOM 657 C CA . ASP A 1 89 ? -0.030 1.053 8.680 1.00 95.19 89 ASP A CA 1
ATOM 658 C C . ASP A 1 89 ? -1.306 1.887 8.551 1.00 95.19 89 ASP A C 1
ATOM 660 O O . ASP A 1 89 ? -1.324 2.933 7.900 1.00 95.19 89 ASP A O 1
ATOM 664 N N . VAL A 1 90 ? -2.399 1.382 9.123 1.00 97.50 90 VAL A N 1
ATOM 665 C CA . VAL A 1 90 ? -3.732 1.984 9.028 1.00 97.50 90 VAL A CA 1
ATOM 666 C C . VAL A 1 90 ? -4.301 2.187 10.415 1.00 97.50 90 VAL A C 1
ATOM 668 O O . VAL A 1 90 ? -4.240 1.309 11.275 1.00 97.50 90 VAL A O 1
ATOM 671 N N . THR A 1 91 ? -4.911 3.348 10.596 1.00 98.31 91 THR A N 1
ATOM 672 C CA . THR A 1 91 ? -5.679 3.718 11.778 1.00 98.31 91 THR A CA 1
ATOM 673 C C . THR A 1 91 ? -7.153 3.818 11.426 1.00 98.31 91 THR A C 1
ATOM 675 O O . THR A 1 91 ? -7.510 4.211 10.312 1.00 98.31 91 THR A O 1
ATOM 678 N N . LEU A 1 92 ? -8.008 3.467 12.384 1.00 98.44 92 LEU A N 1
ATOM 679 C CA . LEU A 1 92 ? -9.449 3.676 12.291 1.00 98.44 92 LEU A CA 1
ATOM 680 C C . LEU A 1 92 ? -9.910 4.609 13.399 1.00 98.44 92 LEU A C 1
ATOM 682 O O . LEU A 1 92 ? -9.410 4.540 14.521 1.00 98.44 92 LEU A O 1
ATOM 686 N N . CYS A 1 93 ? -10.919 5.415 13.085 1.00 98.56 93 CYS A N 1
ATOM 687 C CA . CYS A 1 93 ? -11.852 5.963 14.056 1.00 98.56 93 CYS A CA 1
ATOM 688 C C . CYS A 1 93 ? -13.173 5.209 13.900 1.00 98.56 93 CYS A C 1
ATOM 690 O O . CYS A 1 93 ? -13.713 5.116 12.793 1.00 98.56 93 CYS A O 1
ATOM 692 N N . VAL A 1 94 ? -13.685 4.650 14.991 1.00 98.69 94 VAL A N 1
ATOM 693 C CA . VAL A 1 94 ? -14.888 3.821 14.986 1.00 98.69 94 VAL A CA 1
ATOM 694 C C . VAL A 1 94 ? -15.875 4.273 16.050 1.00 98.69 94 VAL A C 1
ATOM 696 O O . VAL A 1 94 ? -15.489 4.681 17.144 1.00 98.69 94 VAL A O 1
ATOM 699 N N . ALA A 1 95 ? -17.161 4.169 15.733 1.00 98.44 95 ALA A N 1
ATOM 700 C CA . ALA A 1 95 ? -18.251 4.440 16.656 1.00 98.44 95 ALA A CA 1
ATOM 701 C C . ALA A 1 95 ? -18.953 3.139 17.030 1.00 98.44 95 ALA A C 1
ATOM 703 O O . ALA A 1 95 ? -19.412 2.386 16.166 1.00 98.44 95 ALA A O 1
ATOM 704 N N . ARG A 1 96 ? -19.075 2.889 18.331 1.00 97.12 96 ARG A N 1
ATOM 705 C CA . ARG A 1 96 ? -19.806 1.743 18.866 1.00 97.12 96 ARG A CA 1
ATOM 706 C C . ARG A 1 96 ? -20.762 2.229 19.943 1.00 97.12 96 ARG A C 1
ATOM 708 O O . ARG A 1 96 ? -20.337 2.651 21.014 1.00 97.12 96 ARG A O 1
ATOM 715 N N . ARG A 1 97 ? -22.068 2.120 19.678 1.00 93.94 97 ARG A N 1
ATOM 716 C CA . ARG A 1 97 ? -23.125 2.689 20.535 1.00 93.94 97 ARG A CA 1
ATOM 717 C C . ARG A 1 97 ? -22.868 4.186 20.775 1.00 93.94 97 ARG A C 1
ATOM 719 O O . ARG A 1 97 ? -22.909 4.949 19.821 1.00 93.94 97 ARG A O 1
ATOM 726 N N . ASN A 1 98 ? -22.568 4.580 22.012 1.00 94.81 98 ASN A N 1
ATOM 727 C CA . ASN A 1 98 ? -22.339 5.972 22.410 1.00 94.81 98 ASN A CA 1
ATOM 728 C C . ASN A 1 98 ? -20.850 6.279 22.651 1.00 94.81 98 ASN A C 1
ATOM 730 O O . ASN A 1 98 ? -20.524 7.263 23.308 1.00 94.81 98 ASN A O 1
ATOM 734 N N . GLU A 1 99 ? -19.949 5.421 22.171 1.00 97.38 99 GLU A N 1
ATOM 735 C CA . GLU A 1 99 ? -18.509 5.524 22.399 1.00 97.38 99 GLU A CA 1
ATOM 736 C C . GLU A 1 99 ? -17.763 5.637 21.065 1.00 97.38 99 GLU A C 1
ATOM 738 O O . GLU A 1 99 ? -18.134 4.996 20.077 1.00 97.38 99 GLU A O 1
ATOM 743 N N . ILE A 1 100 ? -16.689 6.428 21.059 1.00 98.00 100 ILE A N 1
ATOM 744 C CA . ILE A 1 100 ? -15.740 6.525 19.948 1.00 98.00 100 ILE A CA 1
ATOM 745 C C . ILE A 1 100 ? -14.424 5.891 20.379 1.00 98.00 100 ILE A C 1
ATOM 747 O O . ILE A 1 100 ? -13.923 6.164 21.469 1.00 98.00 100 ILE A O 1
ATOM 751 N N . TYR A 1 101 ? -13.855 5.081 19.497 1.00 98.19 101 TYR A N 1
ATOM 752 C CA . TYR A 1 101 ? -12.543 4.478 19.670 1.00 98.19 101 TYR A CA 1
ATOM 753 C C . TYR A 1 101 ? -11.674 4.827 18.467 1.00 98.19 101 TYR A C 1
ATOM 755 O O . TYR A 1 101 ? -12.165 4.891 17.341 1.00 98.19 101 TYR A O 1
ATOM 763 N N . ALA A 1 102 ? -10.384 5.049 18.696 1.00 97.81 102 ALA A N 1
ATOM 764 C CA . ALA A 1 102 ? -9.432 5.291 17.627 1.00 97.81 102 ALA A CA 1
ATOM 765 C C . ALA A 1 102 ? -8.098 4.619 17.936 1.00 97.81 102 ALA A C 1
ATOM 767 O O . ALA A 1 102 ? -7.685 4.557 19.093 1.00 97.81 102 ALA A O 1
ATOM 768 N N . GLY A 1 103 ? -7.433 4.119 16.902 1.00 98.06 103 GLY A N 1
ATOM 769 C CA . GLY A 1 103 ? -6.136 3.467 17.042 1.00 98.06 103 GLY A CA 1
ATOM 770 C C . GLY A 1 103 ? -5.694 2.772 15.765 1.00 98.06 103 GLY A C 1
ATOM 771 O O . GLY A 1 103 ? -6.422 2.741 14.768 1.00 98.06 103 GLY A O 1
ATOM 772 N N . ARG A 1 104 ? -4.481 2.222 15.798 1.00 97.81 104 ARG A N 1
ATOM 773 C CA . ARG A 1 104 ? -3.922 1.422 14.705 1.00 97.81 104 ARG A CA 1
ATOM 774 C C . ARG A 1 104 ? -4.603 0.060 14.650 1.00 97.81 104 ARG A C 1
ATOM 776 O O . ARG A 1 104 ? -4.859 -0.544 15.688 1.00 97.81 104 ARG A O 1
ATOM 783 N N . VAL A 1 105 ? -4.900 -0.414 13.445 1.00 98.06 105 VAL A N 1
ATOM 784 C CA . VAL A 1 105 ? -5.606 -1.679 13.217 1.00 98.06 105 VAL A CA 1
ATOM 785 C C . VAL A 1 105 ? -4.687 -2.863 13.474 1.00 98.06 105 VAL A C 1
ATOM 787 O O . VAL A 1 105 ? -3.604 -2.984 12.887 1.00 98.06 105 VAL A O 1
ATOM 790 N N . LEU A 1 106 ? -5.164 -3.781 14.306 1.00 97.44 106 LEU A N 1
ATOM 791 C CA . LEU A 1 106 ? -4.564 -5.090 14.499 1.00 97.44 106 LEU A CA 1
ATOM 792 C C . LEU A 1 106 ? -5.380 -6.183 13.810 1.00 97.44 106 LEU A C 1
ATOM 794 O O . LEU A 1 106 ? -6.551 -5.997 13.451 1.00 97.44 106 LEU A O 1
ATOM 798 N N . ASP A 1 107 ? -4.718 -7.322 13.621 1.00 96.75 107 ASP A N 1
ATOM 799 C CA . ASP A 1 107 ? -5.354 -8.550 13.157 1.00 96.75 107 ASP A CA 1
ATOM 800 C C . ASP A 1 107 ? -6.505 -8.927 14.103 1.00 96.75 107 ASP A C 1
ATOM 802 O O . ASP A 1 107 ? -6.524 -8.575 15.284 1.00 96.75 107 ASP A O 1
ATOM 806 N N . GLY A 1 108 ? -7.515 -9.591 13.555 1.00 97.31 108 GLY A N 1
ATOM 807 C CA . GLY A 1 108 ? -8.787 -9.844 14.220 1.00 97.31 108 GLY A CA 1
ATOM 808 C C . GLY A 1 108 ? -9.839 -8.756 14.000 1.00 97.31 108 GLY A C 1
ATOM 809 O O . GLY A 1 108 ? -11.006 -9.013 14.280 1.00 97.31 108 GLY A O 1
ATOM 810 N N . THR A 1 109 ? -9.503 -7.579 13.462 1.00 98.69 109 THR A N 1
ATOM 811 C CA . THR A 1 109 ? -10.507 -6.559 13.096 1.00 98.69 109 THR A CA 1
ATOM 812 C C . THR A 1 109 ? -11.309 -6.995 11.865 1.00 98.69 109 THR A C 1
ATOM 814 O O . THR A 1 109 ? -10.760 -7.023 10.762 1.00 98.69 109 THR A O 1
ATOM 817 N N . LYS A 1 110 ? -12.598 -7.320 12.045 1.00 98.75 110 LYS A N 1
ATOM 818 C CA . LYS A 1 110 ? -13.453 -8.009 11.060 1.00 98.75 110 LYS A CA 1
ATOM 819 C C . LYS A 1 110 ? -14.667 -7.201 10.636 1.00 98.75 110 LYS A C 1
ATOM 821 O O . LYS A 1 110 ? -15.361 -6.627 11.479 1.00 98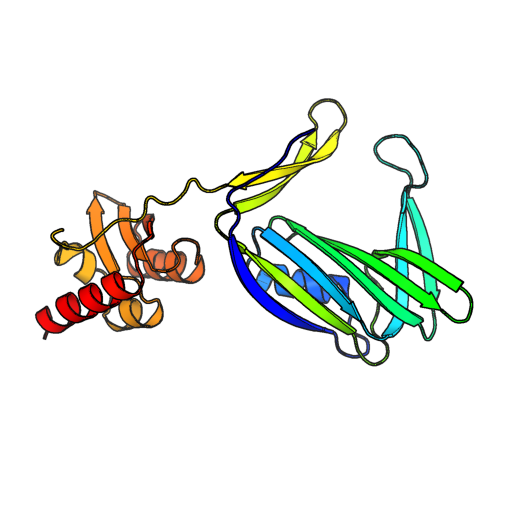.75 110 LYS A O 1
ATOM 826 N N . ALA A 1 111 ? -14.948 -7.212 9.336 1.00 98.75 111 ALA A N 1
ATOM 827 C CA . ALA A 1 111 ? -16.115 -6.557 8.761 1.00 98.75 111 ALA A CA 1
ATOM 828 C C . ALA A 1 111 ? -17.424 -7.273 9.144 1.00 98.75 111 ALA A C 1
ATOM 830 O O . ALA A 1 111 ? -17.491 -8.496 9.115 1.00 98.75 111 ALA A O 1
ATOM 831 N N . LEU A 1 112 ? -18.477 -6.512 9.471 1.00 98.56 112 LEU A N 1
ATOM 832 C CA . LEU A 1 112 ? -19.811 -7.061 9.761 1.00 98.56 112 LEU A CA 1
ATOM 833 C C . LEU A 1 112 ? -20.606 -7.291 8.472 1.00 98.56 112 LEU A C 1
ATOM 835 O O . LEU A 1 112 ? -20.861 -8.427 8.100 1.00 98.56 112 LEU A O 1
ATOM 839 N N . PHE A 1 113 ? -21.001 -6.216 7.787 1.00 98.12 113 PHE A N 1
ATOM 840 C CA . PHE A 1 113 ? -21.668 -6.299 6.478 1.00 98.12 113 PHE A CA 1
ATOM 841 C C . PHE A 1 113 ? -20.704 -6.056 5.315 1.00 98.12 113 PHE A C 1
ATOM 843 O O . PHE A 1 113 ? -21.006 -6.394 4.175 1.00 98.12 113 PHE A O 1
ATOM 850 N N . GLY A 1 114 ? -19.553 -5.463 5.621 1.00 98.12 114 GLY A N 1
ATOM 851 C CA . GLY A 1 114 ? -18.537 -5.058 4.668 1.00 98.12 114 GLY A CA 1
ATOM 852 C C . GLY A 1 114 ? -17.844 -3.773 5.114 1.00 98.12 114 GLY A C 1
ATOM 853 O O . GLY A 1 114 ? -18.348 -3.042 5.981 1.00 98.12 114 GLY A O 1
ATOM 854 N N . ALA A 1 115 ? -16.681 -3.520 4.525 1.00 98.62 115 ALA A N 1
ATOM 855 C CA . ALA A 1 115 ? -15.966 -2.259 4.635 1.00 98.62 115 ALA A CA 1
ATOM 856 C C . ALA A 1 115 ? -15.297 -1.895 3.308 1.00 98.62 115 ALA A C 1
ATOM 858 O O . ALA A 1 115 ? -14.709 -2.748 2.645 1.00 98.62 115 ALA A O 1
ATOM 859 N N . GLU A 1 116 ? -15.360 -0.627 2.926 1.00 98.62 116 GLU A N 1
ATOM 860 C CA . GLU A 1 116 ? -14.747 -0.106 1.712 1.00 98.62 116 GLU A CA 1
ATOM 861 C C . GLU A 1 116 ? -13.604 0.845 2.049 1.00 98.62 116 GLU A C 1
ATOM 863 O O . GLU A 1 116 ? -13.719 1.669 2.954 1.00 98.62 116 GLU A O 1
ATOM 868 N N . PHE A 1 117 ? -12.517 0.767 1.286 1.00 98.69 117 PHE A N 1
ATOM 869 C CA . PHE A 1 117 ? -11.342 1.621 1.424 1.00 98.69 117 PHE A CA 1
ATOM 870 C C . PHE A 1 117 ? -10.962 2.220 0.077 1.00 98.69 117 PHE A C 1
ATOM 872 O O . PHE A 1 117 ? -11.063 1.564 -0.962 1.00 98.69 117 PHE A O 1
ATOM 879 N N . VAL A 1 118 ? -10.471 3.457 0.105 1.00 98.62 118 VAL A N 1
ATOM 880 C CA . VAL A 1 118 ? -9.894 4.126 -1.063 1.00 98.62 118 VAL A CA 1
ATOM 881 C C . VAL A 1 118 ? -8.406 4.318 -0.822 1.00 98.62 118 VAL A C 1
ATOM 883 O O . VAL A 1 118 ? -7.998 4.932 0.165 1.00 98.62 118 VAL A O 1
ATOM 886 N N . ILE A 1 119 ? -7.592 3.799 -1.734 1.00 98.44 119 ILE A N 1
ATOM 887 C CA . ILE A 1 119 ? -6.135 3.828 -1.662 1.00 98.44 119 ILE A CA 1
ATOM 888 C C . ILE A 1 119 ? -5.597 4.646 -2.834 1.00 98.44 119 ILE A C 1
ATOM 890 O O . ILE A 1 119 ? -5.995 4.440 -3.976 1.00 98.44 119 ILE A O 1
ATOM 894 N N . LEU A 1 120 ? -4.663 5.552 -2.564 1.00 97.75 120 LEU A N 1
ATOM 895 C CA . LEU A 1 120 ? -3.846 6.200 -3.582 1.00 97.75 120 LEU A CA 1
ATOM 896 C C . LEU A 1 120 ? -2.522 5.455 -3.718 1.00 97.75 120 LEU A C 1
ATOM 898 O O . LEU A 1 120 ? -1.754 5.374 -2.757 1.00 97.75 120 LEU A O 1
ATOM 902 N N . ARG A 1 121 ? -2.217 4.977 -4.923 1.00 95.00 121 ARG A N 1
ATOM 903 C CA . ARG A 1 121 ? -0.882 4.500 -5.282 1.00 95.00 121 ARG A CA 1
ATOM 904 C C . ARG A 1 121 ? -0.005 5.678 -5.690 1.00 95.00 121 ARG A C 1
ATOM 906 O O . ARG A 1 121 ? -0.357 6.430 -6.602 1.00 95.00 121 ARG A O 1
ATOM 913 N N . ALA A 1 122 ? 1.154 5.800 -5.049 1.00 91.56 122 ALA A N 1
ATOM 914 C CA . ALA A 1 122 ? 2.164 6.786 -5.399 1.00 91.56 122 ALA A CA 1
ATOM 915 C C . ALA A 1 122 ? 3.262 6.157 -6.273 1.00 91.56 122 ALA A C 1
ATOM 917 O O . ALA A 1 122 ? 3.743 5.055 -6.014 1.00 91.56 122 ALA A O 1
ATOM 918 N N . GLY A 1 123 ? 3.649 6.876 -7.319 1.00 84.81 123 GLY A N 1
ATOM 919 C CA . GLY A 1 123 ? 4.729 6.550 -8.239 1.00 84.81 123 GLY A CA 1
ATOM 920 C C . GLY A 1 123 ? 5.953 7.417 -8.019 1.00 84.81 123 GLY A C 1
ATOM 921 O O . GLY A 1 123 ? 5.934 8.367 -7.235 1.00 84.81 123 GLY A O 1
ATOM 922 N N . ASN A 1 124 ? 7.025 7.088 -8.740 1.00 81.94 124 ASN A N 1
ATOM 923 C CA . ASN A 1 124 ? 8.306 7.791 -8.687 1.00 81.94 124 ASN A CA 1
ATOM 924 C C . ASN A 1 124 ? 8.903 7.913 -7.268 1.00 81.94 124 ASN A C 1
ATOM 926 O O . ASN A 1 124 ? 9.676 8.818 -6.957 1.00 81.94 124 ASN A O 1
ATOM 930 N N . THR A 1 125 ? 8.512 7.018 -6.367 1.00 87.81 125 THR A N 1
ATOM 931 C CA . THR A 1 125 ? 8.975 7.014 -4.987 1.00 87.81 125 THR A CA 1
ATOM 932 C C . THR A 1 125 ? 8.839 5.616 -4.399 1.00 87.81 125 THR A C 1
ATOM 934 O O . THR A 1 125 ? 7.969 4.838 -4.794 1.00 87.81 125 THR A O 1
ATOM 937 N N . ARG A 1 126 ? 9.705 5.300 -3.441 1.00 90.62 126 ARG A N 1
ATOM 938 C CA . ARG A 1 126 ? 9.577 4.157 -2.544 1.00 90.62 126 ARG A CA 1
ATOM 939 C C . ARG A 1 126 ? 9.561 4.688 -1.124 1.00 90.62 126 ARG A C 1
ATOM 941 O O . ARG A 1 126 ? 10.463 5.435 -0.752 1.00 90.62 126 ARG A O 1
ATOM 948 N N . TRP A 1 127 ? 8.547 4.308 -0.361 1.00 93.69 127 TRP A N 1
ATOM 949 C CA . TRP A 1 127 ? 8.423 4.664 1.049 1.00 93.69 127 TRP A CA 1
ATOM 950 C C . TRP A 1 127 ? 8.826 3.472 1.903 1.00 93.69 127 TRP A C 1
ATOM 952 O O . TRP A 1 127 ? 8.437 2.346 1.605 1.00 93.69 127 TRP A O 1
ATOM 962 N N . THR A 1 128 ? 9.603 3.710 2.949 1.00 93.81 128 THR A N 1
ATOM 963 C CA . THR A 1 128 ? 10.085 2.692 3.889 1.0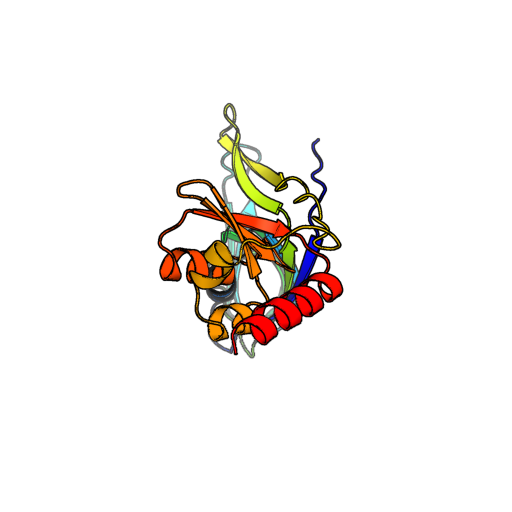0 93.81 128 THR A CA 1
ATOM 964 C C . THR A 1 128 ? 10.123 3.263 5.299 1.00 93.81 128 THR A C 1
ATOM 966 O O . THR A 1 128 ? 10.179 4.477 5.482 1.00 93.81 128 THR A O 1
ATOM 969 N N . TYR A 1 129 ? 10.150 2.387 6.300 1.00 92.50 129 TYR A N 1
ATOM 970 C CA . TYR A 1 129 ? 10.514 2.756 7.663 1.00 92.50 129 TYR A CA 1
ATOM 971 C C . TYR A 1 129 ? 11.876 2.150 7.997 1.00 92.50 129 TYR A C 1
ATOM 973 O O . TYR A 1 129 ? 12.045 0.934 7.952 1.00 92.50 129 TYR A O 1
ATOM 981 N N . ALA A 1 130 ? 12.851 2.996 8.318 1.00 89.25 130 ALA A N 1
ATOM 982 C CA . ALA A 1 130 ? 14.172 2.577 8.773 1.00 89.25 130 ALA A CA 1
ATOM 983 C C . ALA A 1 130 ? 14.288 2.756 10.290 1.00 89.25 130 ALA A C 1
ATOM 985 O O . ALA A 1 130 ? 13.675 3.647 10.872 1.00 89.25 130 ALA A O 1
ATOM 986 N N . SER A 1 131 ? 15.084 1.923 10.954 1.00 91.69 131 SER A N 1
ATOM 987 C CA . SER A 1 131 ? 15.347 2.092 12.385 1.00 91.69 131 SER A CA 1
ATOM 988 C C . SER A 1 131 ? 16.362 3.214 12.605 1.00 91.69 131 SER A C 1
ATOM 990 O O . SER A 1 131 ? 17.452 3.184 12.030 1.00 91.69 131 SER A O 1
ATOM 992 N N . HIS A 1 132 ? 16.031 4.203 13.441 1.00 92.25 132 HIS A N 1
ATOM 993 C CA . HIS A 1 132 ? 16.969 5.270 13.781 1.00 92.25 132 HIS A CA 1
ATOM 994 C C . HIS A 1 132 ? 18.210 4.689 14.490 1.00 92.25 132 HIS A C 1
ATOM 996 O O . HIS A 1 132 ? 18.050 4.033 15.524 1.00 92.25 132 HIS A O 1
ATOM 1002 N N . PRO A 1 133 ? 19.447 4.982 14.041 1.00 89.88 133 PRO A N 1
ATOM 1003 C CA . PRO A 1 133 ? 20.649 4.295 14.531 1.00 89.88 133 PRO A CA 1
ATOM 1004 C C . PRO A 1 133 ? 20.898 4.397 16.041 1.00 89.88 133 PRO A C 1
ATOM 1006 O O . PRO A 1 133 ? 21.506 3.507 16.626 1.00 89.88 133 PRO A O 1
ATOM 1009 N N . GLN A 1 134 ? 20.459 5.488 16.675 1.00 91.62 134 GLN A N 1
ATOM 1010 C CA . GLN A 1 134 ? 20.715 5.745 18.099 1.00 91.62 134 GLN A CA 1
ATOM 1011 C C . GLN A 1 134 ? 19.537 5.392 19.009 1.00 91.62 134 GLN A C 1
ATOM 1013 O O . GLN A 1 134 ? 19.738 5.089 20.179 1.00 91.62 134 GLN A O 1
ATOM 1018 N N . THR A 1 135 ? 18.308 5.485 18.501 1.00 92.50 135 THR A N 1
ATOM 1019 C CA . THR A 1 135 ? 17.093 5.396 19.332 1.00 92.50 135 THR A CA 1
ATOM 1020 C C . THR A 1 135 ? 16.245 4.176 19.000 1.00 92.50 135 THR A C 1
ATOM 1022 O O . THR A 1 135 ? 15.358 3.834 19.772 1.00 92.50 135 THR A O 1
ATOM 1025 N N . GLY A 1 136 ? 16.481 3.532 17.854 1.00 92.50 136 GLY A N 1
ATOM 1026 C CA . GLY A 1 136 ? 15.687 2.410 17.360 1.00 92.50 136 GLY A CA 1
ATOM 1027 C C . GLY A 1 136 ? 14.283 2.785 16.874 1.00 92.50 136 GLY A C 1
ATOM 1028 O O . GLY A 1 136 ? 13.528 1.902 16.473 1.00 92.50 136 GLY A O 1
ATOM 1029 N N . VAL A 1 137 ? 13.912 4.067 16.936 1.00 92.81 137 VAL A N 1
ATOM 1030 C CA . VAL A 1 137 ? 12.593 4.564 16.525 1.00 92.81 137 VAL A CA 1
ATOM 1031 C C . VAL A 1 137 ? 12.455 4.429 15.002 1.00 92.81 137 VAL A C 1
ATOM 1033 O O . VAL A 1 137 ? 13.371 4.850 14.295 1.00 92.81 137 VAL A O 1
ATOM 1036 N N . PRO A 1 138 ? 11.341 3.891 14.476 1.00 91.75 138 PRO A N 1
ATOM 1037 C CA . PRO A 1 138 ? 11.033 3.884 13.058 1.00 91.75 138 PRO A CA 1
ATOM 1038 C C . PRO A 1 138 ? 10.972 5.306 12.512 1.00 91.75 138 PRO A C 1
ATOM 1040 O O . PRO A 1 138 ? 10.200 6.144 12.977 1.00 91.75 138 PRO A O 1
ATOM 1043 N N . VAL A 1 139 ? 11.787 5.568 11.503 1.00 92.81 139 VAL A N 1
ATOM 1044 C CA . VAL A 1 139 ? 11.838 6.826 10.772 1.00 92.81 139 VAL A CA 1
ATOM 1045 C C . VAL A 1 139 ? 11.309 6.562 9.379 1.00 92.81 139 VAL A C 1
ATOM 1047 O O . VAL A 1 139 ? 11.786 5.667 8.685 1.00 92.81 139 VAL A O 1
ATOM 1050 N N . PHE A 1 140 ? 10.310 7.341 8.981 1.00 94.50 140 PHE A N 1
ATOM 1051 C CA . PHE A 1 140 ? 9.825 7.324 7.613 1.00 94.50 140 PHE A CA 1
ATOM 1052 C C . PHE A 1 140 ? 10.904 7.872 6.677 1.00 94.50 140 PHE A C 1
ATOM 1054 O O . PHE A 1 140 ? 11.412 8.977 6.875 1.00 94.50 140 PHE A O 1
ATOM 1061 N N . GLU A 1 141 ? 11.192 7.121 5.627 1.00 92.25 141 GLU A N 1
ATOM 1062 C CA . GLU A 1 141 ? 12.077 7.512 4.545 1.00 92.25 141 GLU A CA 1
ATOM 1063 C C . GLU A 1 141 ? 11.326 7.386 3.224 1.00 92.25 141 GLU A C 1
ATOM 1065 O O . GLU A 1 141 ? 10.617 6.409 2.978 1.00 92.25 141 GLU A O 1
ATOM 1070 N N . ALA A 1 142 ? 11.504 8.368 2.347 1.00 90.56 142 ALA A N 1
ATOM 1071 C CA . ALA A 1 142 ? 11.077 8.249 0.966 1.00 90.56 142 ALA A CA 1
ATOM 1072 C C . ALA A 1 142 ? 12.273 8.445 0.047 1.00 90.56 142 ALA A C 1
ATOM 1074 O O . ALA A 1 142 ? 12.892 9.510 0.011 1.00 90.56 142 ALA A O 1
ATOM 1075 N N . VAL A 1 143 ? 12.562 7.411 -0.732 1.00 85.25 143 VAL A N 1
ATOM 1076 C CA . VAL A 1 143 ? 13.538 7.482 -1.808 1.00 85.25 143 VAL A CA 1
ATOM 1077 C C . VAL A 1 143 ? 12.772 7.801 -3.075 1.00 85.25 143 VAL A C 1
ATOM 1079 O O . VAL A 1 143 ? 12.011 6.982 -3.591 1.00 85.25 143 VAL A O 1
ATOM 1082 N N . THR A 1 144 ? 12.937 9.017 -3.575 1.00 74.12 144 THR A N 1
ATOM 1083 C CA . THR A 1 144 ? 12.509 9.353 -4.927 1.00 74.12 144 THR A CA 1
ATOM 1084 C C . THR A 1 144 ? 13.455 8.632 -5.878 1.00 74.12 144 THR A C 1
ATOM 1086 O O . THR A 1 144 ? 14.668 8.851 -5.833 1.00 74.12 144 THR A O 1
ATOM 1089 N N . SER A 1 145 ? 12.930 7.782 -6.758 1.00 61.59 145 SER A N 1
ATOM 1090 C CA . SER A 1 145 ? 13.649 7.546 -8.004 1.00 61.59 145 SER A CA 1
ATOM 1091 C C . SER A 1 145 ? 13.809 8.930 -8.629 1.00 61.59 145 SER A C 1
ATOM 1093 O O . SER A 1 145 ? 12.826 9.664 -8.749 1.00 61.59 145 SER A O 1
ATOM 1095 N N . GLY A 1 146 ? 15.043 9.366 -8.908 1.00 53.53 146 GLY A N 1
ATOM 1096 C CA . GLY A 1 146 ? 15.246 10.638 -9.608 1.00 53.53 146 GLY A CA 1
ATOM 1097 C C . GLY A 1 146 ? 14.329 10.680 -10.835 1.00 53.53 146 GLY A C 1
ATOM 1098 O O . GLY A 1 146 ? 13.998 9.604 -11.344 1.00 53.53 146 GLY A O 1
ATOM 1099 N N . PRO A 1 147 ? 13.873 11.861 -11.295 1.00 49.16 147 PRO A N 1
ATOM 1100 C CA . PRO A 1 147 ? 13.042 11.917 -12.488 1.00 49.16 147 PRO A CA 1
ATOM 1101 C C . PRO A 1 147 ? 13.767 11.113 -13.557 1.00 49.16 147 PRO A C 1
ATOM 1103 O O . PRO A 1 147 ? 14.910 11.428 -13.896 1.00 49.16 147 PRO A O 1
ATOM 1106 N N . LEU A 1 148 ? 13.158 10.024 -14.022 1.00 54.50 148 LEU A N 1
ATOM 1107 C CA . LEU A 1 148 ? 13.667 9.380 -15.214 1.00 54.50 148 LEU A CA 1
ATOM 1108 C C . LEU A 1 148 ? 13.560 10.458 -16.272 1.00 54.50 148 LEU A C 1
ATOM 1110 O O . LEU A 1 148 ? 12.450 10.876 -16.600 1.00 54.50 148 LEU A O 1
ATOM 1114 N N . ALA A 1 149 ? 14.714 11.003 -16.669 1.00 56.81 149 ALA A N 1
ATOM 1115 C CA . ALA A 1 149 ? 14.777 12.097 -17.615 1.00 56.81 149 ALA A CA 1
ATOM 1116 C C . ALA A 1 149 ? 13.886 11.704 -18.786 1.00 56.81 149 ALA A C 1
ATOM 1118 O O . ALA A 1 149 ? 14.093 10.640 -19.371 1.00 56.81 149 ALA A O 1
ATOM 1119 N N . GLN A 1 150 ? 12.847 12.497 -19.044 1.00 65.50 150 GLN A N 1
ATOM 1120 C CA . GLN A 1 150 ? 11.936 12.181 -20.125 1.00 65.50 150 GLN A CA 1
ATOM 1121 C C . GLN A 1 150 ? 12.745 12.263 -21.413 1.00 65.50 150 GLN A C 1
ATOM 1123 O O . GLN A 1 150 ? 13.313 13.304 -21.754 1.00 65.50 150 GLN A O 1
ATOM 1128 N N . VAL A 1 151 ? 12.886 11.122 -22.068 1.00 77.94 151 VAL A N 1
ATOM 1129 C CA . VAL A 1 151 ? 13.658 10.998 -23.287 1.00 77.94 151 VAL A CA 1
ATOM 1130 C C . VAL A 1 151 ? 12.704 11.200 -24.447 1.00 77.94 151 VAL A C 1
ATOM 1132 O O . VAL A 1 151 ? 11.718 10.484 -24.571 1.00 77.94 151 VAL A O 1
ATOM 1135 N N . THR A 1 152 ? 13.032 12.143 -25.323 1.00 84.19 152 THR A N 1
ATOM 1136 C CA . THR A 1 152 ? 12.411 12.212 -26.645 1.00 84.19 152 THR A CA 1
ATOM 1137 C C . THR A 1 152 ? 13.039 11.156 -27.560 1.00 84.19 152 THR A C 1
ATOM 1139 O O . THR A 1 152 ? 14.265 11.029 -27.638 1.00 84.19 152 THR A O 1
ATOM 1142 N N . LEU A 1 153 ? 12.195 10.366 -28.213 1.00 85.31 153 LEU A N 1
ATOM 1143 C CA . LEU A 1 153 ? 12.521 9.465 -29.315 1.00 85.31 153 LEU A CA 1
ATOM 1144 C C . LEU A 1 153 ? 12.528 10.182 -30.677 1.00 85.31 153 LEU A C 1
ATOM 1146 O O . LEU A 1 153 ? 13.120 9.668 -31.624 1.00 85.31 153 LEU A O 1
ATOM 1150 N N . MET A 1 154 ? 11.921 11.366 -30.798 1.00 80.69 154 MET A N 1
ATOM 1151 C CA . MET A 1 154 ? 11.907 12.162 -32.024 1.00 80.69 154 MET A CA 1
ATOM 1152 C C . MET A 1 154 ? 13.335 12.449 -32.494 1.00 80.69 154 MET A C 1
ATOM 1154 O O . MET A 1 154 ? 14.156 13.021 -31.777 1.00 80.69 154 MET A O 1
ATOM 1158 N N . GLY A 1 155 ? 13.638 12.032 -33.724 1.00 74.50 155 GLY A N 1
ATOM 1159 C CA . GLY A 1 155 ? 14.964 12.201 -34.321 1.00 74.50 155 GLY A CA 1
ATOM 1160 C C . GLY A 1 155 ? 16.059 11.316 -33.714 1.00 74.50 155 GLY A C 1
ATOM 1161 O O . GLY A 1 155 ? 17.219 11.462 -34.099 1.00 74.50 155 GLY A O 1
ATOM 1162 N N . ARG A 1 156 ? 15.731 10.392 -32.797 1.00 79.88 156 ARG A N 1
ATOM 1163 C CA . ARG A 1 156 ? 16.682 9.401 -32.283 1.00 79.88 156 ARG A CA 1
ATOM 1164 C C . ARG A 1 156 ? 16.541 8.076 -33.033 1.00 79.88 156 ARG A C 1
ATOM 1166 O O . ARG A 1 156 ? 15.431 7.558 -33.144 1.00 79.88 156 ARG A O 1
ATOM 1173 N N . PRO A 1 157 ? 17.646 7.493 -33.524 1.00 80.44 157 PRO A N 1
ATOM 1174 C CA . PRO A 1 157 ? 17.597 6.180 -34.145 1.00 80.44 157 PRO A CA 1
ATOM 1175 C C . PRO A 1 157 ? 17.262 5.118 -33.093 1.00 80.44 157 PRO A C 1
ATOM 1177 O O . PRO A 1 157 ? 17.911 5.035 -32.051 1.00 80.44 157 PRO A O 1
ATOM 1180 N N . ILE A 1 158 ? 16.247 4.308 -33.385 1.00 90.94 158 ILE A N 1
ATOM 1181 C CA . ILE A 1 158 ? 15.911 3.109 -32.615 1.00 90.94 158 ILE A CA 1
ATOM 1182 C C . ILE A 1 158 ? 16.745 1.965 -33.173 1.00 90.94 158 ILE A C 1
ATOM 1184 O O . ILE A 1 158 ? 16.698 1.712 -34.376 1.00 90.94 158 ILE A O 1
ATOM 1188 N N . ASP A 1 159 ? 17.488 1.273 -32.311 1.00 92.56 159 ASP A N 1
ATOM 1189 C CA . ASP A 1 159 ? 18.259 0.098 -32.708 1.00 92.56 159 ASP A CA 1
ATOM 1190 C C . ASP A 1 159 ? 17.305 -1.052 -33.097 1.00 92.56 159 ASP A C 1
ATOM 1192 O O . ASP A 1 159 ? 16.620 -1.614 -32.228 1.00 92.56 159 ASP A O 1
ATOM 1196 N N . PRO A 1 160 ? 17.250 -1.450 -34.385 1.00 90.50 160 PRO A N 1
ATOM 1197 C CA . PRO A 1 160 ? 16.357 -2.513 -34.829 1.00 90.50 160 PRO A CA 1
ATOM 1198 C C . PRO A 1 160 ? 16.674 -3.852 -34.161 1.00 90.50 160 PRO A C 1
ATOM 1200 O O . PRO A 1 160 ? 15.753 -4.635 -33.908 1.00 90.50 160 PRO A O 1
ATOM 1203 N N . ALA A 1 161 ? 17.951 -4.103 -33.842 1.00 91.75 161 ALA A N 1
ATOM 1204 C CA . ALA A 1 161 ? 18.391 -5.325 -33.184 1.00 91.75 161 ALA A CA 1
ATOM 1205 C C . ALA A 1 161 ? 17.888 -5.381 -31.739 1.00 91.75 161 ALA A C 1
ATOM 1207 O O . ALA A 1 161 ? 17.400 -6.425 -31.311 1.00 91.75 161 ALA A O 1
ATOM 1208 N N . ALA A 1 162 ? 17.921 -4.260 -31.009 1.00 94.38 162 ALA A N 1
ATOM 1209 C CA . ALA A 1 162 ? 17.376 -4.174 -29.654 1.00 94.38 162 ALA A CA 1
ATOM 1210 C C . ALA A 1 162 ? 15.874 -4.467 -29.635 1.00 94.38 162 ALA A C 1
ATOM 1212 O O . ALA A 1 162 ? 15.402 -5.304 -28.862 1.00 94.38 162 ALA A O 1
ATOM 1213 N N . ALA A 1 163 ? 15.116 -3.836 -30.531 1.00 94.12 163 ALA A N 1
ATOM 1214 C CA . ALA A 1 163 ? 13.688 -4.077 -30.608 1.00 94.12 163 ALA A CA 1
ATOM 1215 C C . ALA A 1 163 ? 13.380 -5.540 -31.004 1.00 94.12 163 ALA A C 1
ATOM 1217 O O . ALA A 1 163 ? 12.267 -6.012 -30.774 1.00 94.12 163 ALA A O 1
ATOM 1218 N N . ALA A 1 164 ? 14.267 -6.219 -31.748 1.00 93.69 164 ALA A N 1
ATOM 1219 C CA . ALA A 1 164 ? 14.025 -7.563 -32.295 1.00 93.69 164 ALA A CA 1
ATOM 1220 C C . ALA A 1 164 ? 14.192 -8.665 -31.238 1.00 93.69 164 ALA A C 1
ATOM 1222 O O . ALA A 1 164 ? 13.775 -9.798 -31.458 1.00 93.69 164 ALA A O 1
ATOM 1223 N N . LEU A 1 165 ? 14.739 -8.317 -30.069 1.00 94.94 165 LEU A N 1
ATOM 1224 C CA . LEU A 1 165 ? 14.910 -9.221 -28.929 1.00 94.94 165 LEU A CA 1
ATOM 1225 C C . LEU A 1 165 ? 13.588 -9.672 -28.300 1.00 94.94 165 LEU A C 1
ATOM 1227 O O . LEU A 1 165 ? 13.589 -10.607 -27.504 1.00 94.94 165 LEU A O 1
ATOM 1231 N N . VAL A 1 166 ? 12.475 -9.005 -28.615 1.00 95.88 166 VAL A N 1
ATOM 1232 C CA . VAL A 1 166 ? 11.161 -9.312 -28.048 1.00 95.88 166 VAL A CA 1
ATOM 1233 C C . VAL A 1 166 ? 10.090 -9.455 -29.133 1.00 95.88 166 VAL A C 1
ATOM 1235 O O . VAL A 1 166 ? 10.136 -8.759 -30.154 1.00 95.88 166 VAL A O 1
ATOM 1238 N N . PRO A 1 167 ? 9.073 -10.308 -28.914 1.00 94.69 167 PRO A N 1
ATOM 1239 C CA . PRO A 1 167 ? 7.933 -10.405 -29.816 1.00 94.69 167 PRO A CA 1
ATOM 1240 C C . PRO A 1 167 ? 7.124 -9.094 -29.877 1.00 94.69 167 PRO A C 1
ATOM 1242 O O . PRO A 1 167 ? 6.897 -8.471 -28.835 1.00 94.69 167 PRO A O 1
ATOM 1245 N N . PRO A 1 168 ? 6.562 -8.717 -31.045 1.00 94.06 168 PRO A N 1
ATOM 1246 C CA . PRO A 1 168 ? 5.671 -7.558 -31.178 1.00 94.06 168 PRO A CA 1
ATOM 1247 C C . PRO A 1 168 ? 4.480 -7.553 -30.211 1.00 94.06 168 PRO A C 1
ATOM 1249 O O . PRO A 1 168 ? 4.011 -6.494 -29.800 1.00 94.06 168 PRO A O 1
ATOM 1252 N N . ALA A 1 169 ? 3.983 -8.735 -29.836 1.00 93.50 169 ALA A N 1
ATOM 1253 C CA . ALA A 1 169 ? 2.897 -8.872 -28.872 1.00 93.50 169 ALA A CA 1
ATOM 1254 C C . ALA A 1 169 ? 3.280 -8.332 -27.484 1.00 93.50 169 ALA A C 1
ATOM 1256 O O . ALA A 1 169 ? 2.448 -7.713 -26.826 1.00 93.50 169 ALA A O 1
ATOM 1257 N N . LEU A 1 170 ? 4.539 -8.505 -27.063 1.00 94.62 170 LEU A N 1
ATOM 1258 C CA . LEU A 1 170 ? 5.021 -8.022 -25.770 1.00 94.62 170 LEU A CA 1
ATOM 1259 C C . LEU A 1 170 ? 5.134 -6.491 -25.744 1.00 94.62 170 LEU A C 1
ATOM 1261 O O . LEU A 1 170 ? 4.711 -5.863 -24.776 1.00 94.62 170 LEU A O 1
ATOM 1265 N N . ILE A 1 171 ? 5.626 -5.904 -26.843 1.00 94.81 171 ILE A N 1
ATOM 1266 C CA . ILE A 1 171 ? 5.694 -4.447 -27.048 1.00 94.81 171 ILE A CA 1
ATOM 1267 C C . ILE A 1 171 ? 4.299 -3.827 -26.933 1.00 94.81 171 ILE A C 1
ATOM 1269 O O . ILE A 1 171 ? 4.109 -2.858 -26.202 1.00 94.81 171 ILE A O 1
ATOM 1273 N N . ARG A 1 172 ? 3.305 -4.416 -27.614 1.00 91.81 172 ARG A N 1
ATOM 1274 C CA . ARG A 1 172 ? 1.915 -3.934 -27.580 1.00 91.81 172 ARG A CA 1
ATOM 1275 C C . ARG A 1 172 ? 1.263 -4.113 -26.211 1.00 91.81 172 ARG A C 1
ATOM 1277 O O . ARG A 1 172 ? 0.599 -3.193 -25.754 1.00 91.81 172 ARG A O 1
ATOM 1284 N N . LYS A 1 173 ? 1.465 -5.266 -25.559 1.00 90.94 173 LYS A N 1
ATOM 1285 C CA . LYS A 1 173 ? 0.884 -5.581 -24.241 1.00 90.94 173 LYS A CA 1
ATOM 1286 C C . LYS A 1 173 ? 1.238 -4.522 -23.196 1.00 90.94 173 LYS A C 1
ATOM 1288 O O . LYS A 1 173 ? 0.374 -4.116 -22.430 1.00 90.94 173 LYS A O 1
ATOM 1293 N N . HIS A 1 174 ? 2.501 -4.106 -23.166 1.00 91.19 174 HIS A N 1
ATOM 1294 C CA . HIS A 1 1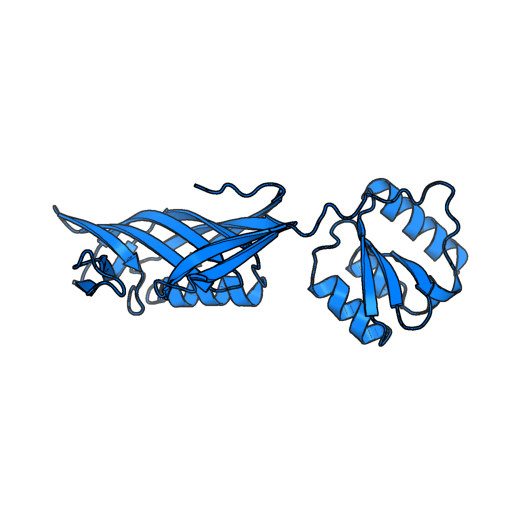74 ? 3.024 -3.215 -22.125 1.00 91.19 174 HIS A CA 1
ATOM 1295 C C . HIS A 1 174 ? 3.200 -1.768 -22.568 1.00 91.19 174 HIS A C 1
ATOM 1297 O O . HIS A 1 174 ? 3.648 -0.958 -21.762 1.00 91.19 174 HIS A O 1
ATOM 1303 N N . LEU A 1 175 ? 2.890 -1.451 -23.830 1.00 90.69 175 LEU A N 1
ATOM 1304 C CA . LEU A 1 175 ? 3.197 -0.156 -24.443 1.00 90.69 175 LEU A CA 1
ATOM 1305 C C . LEU A 1 175 ? 4.644 0.266 -24.140 1.00 90.69 175 LEU A C 1
ATOM 1307 O O . LEU A 1 175 ? 4.894 1.343 -23.605 1.00 90.69 175 LEU A O 1
ATOM 1311 N N . ALA A 1 176 ? 5.592 -0.628 -24.429 1.00 94.31 176 ALA A N 1
ATOM 1312 C CA . ALA A 1 176 ? 7.004 -0.448 -24.111 1.00 94.31 176 ALA A CA 1
ATOM 1313 C C . ALA A 1 176 ? 7.884 -0.910 -25.275 1.00 94.31 176 ALA A C 1
ATOM 1315 O O . ALA A 1 176 ? 7.669 -1.984 -25.839 1.00 94.31 176 ALA A O 1
ATOM 1316 N N . LEU A 1 177 ? 8.884 -0.108 -25.635 1.00 95.94 177 LEU A N 1
ATOM 1317 C CA . LEU A 1 177 ? 9.698 -0.308 -26.832 1.00 95.94 177 LEU A CA 1
ATOM 1318 C C . LEU A 1 177 ? 11.180 -0.416 -26.464 1.00 95.94 177 LEU A C 1
ATOM 1320 O O . LEU A 1 177 ? 11.732 0.535 -25.910 1.00 95.94 177 LEU A O 1
ATOM 1324 N N . PRO A 1 178 ? 11.868 -1.534 -26.755 1.00 96.06 178 PRO A N 1
ATOM 1325 C CA . PRO A 1 178 ? 13.316 -1.571 -26.616 1.00 96.06 178 PRO A CA 1
ATOM 1326 C C . PRO A 1 178 ? 13.948 -0.655 -27.661 1.00 96.06 178 PRO A C 1
ATOM 1328 O O . PRO A 1 178 ? 13.696 -0.820 -28.853 1.00 96.06 178 PRO A O 1
ATOM 1331 N N . VAL A 1 179 ? 14.749 0.311 -27.216 1.00 95.12 179 VAL A N 1
ATOM 1332 C CA . VAL A 1 179 ? 15.295 1.361 -28.095 1.00 95.12 179 VAL A CA 1
ATOM 1333 C C . VAL A 1 179 ? 16.793 1.238 -28.339 1.00 95.12 179 VAL A C 1
ATOM 1335 O O . VAL A 1 179 ? 17.281 1.696 -29.368 1.00 95.12 179 VAL A O 1
ATOM 1338 N N . ALA A 1 180 ? 17.518 0.609 -27.415 1.00 94.19 180 ALA A N 1
ATOM 1339 C CA . ALA A 1 180 ? 18.948 0.354 -27.529 1.00 94.19 180 ALA A CA 1
ATOM 1340 C C . ALA A 1 180 ? 19.358 -0.816 -26.632 1.00 94.19 180 ALA A C 1
ATOM 1342 O O . ALA A 1 180 ? 18.708 -1.100 -25.622 1.00 94.19 180 ALA A O 1
ATOM 1343 N N . ARG A 1 181 ? 20.475 -1.462 -26.966 1.00 94.12 181 ARG A N 1
ATOM 1344 C CA . ARG A 1 181 ? 21.131 -2.444 -26.104 1.00 94.12 181 ARG A CA 1
ATOM 1345 C C . ARG A 1 181 ? 22.607 -2.099 -25.947 1.00 94.12 181 ARG A C 1
ATOM 1347 O O . ARG A 1 181 ? 23.321 -1.970 -26.934 1.00 94.12 181 ARG A O 1
ATOM 1354 N N . THR A 1 182 ? 23.072 -2.067 -24.703 1.00 89.69 182 THR A N 1
ATOM 1355 C CA . THR A 1 182 ? 24.485 -1.877 -24.364 1.00 89.69 182 THR A CA 1
ATOM 1356 C C . THR A 1 182 ? 24.931 -3.028 -23.470 1.00 89.69 182 THR A C 1
ATOM 1358 O O . THR A 1 182 ? 24.560 -3.099 -22.301 1.00 89.69 182 THR A O 1
ATOM 1361 N N . GLY A 1 183 ? 25.704 -3.966 -24.027 1.00 91.94 183 GLY A N 1
ATOM 1362 C CA . GLY A 1 183 ? 26.169 -5.154 -23.304 1.00 91.94 183 GLY A CA 1
ATOM 1363 C C . GLY A 1 183 ? 25.019 -6.056 -22.833 1.00 91.94 183 GLY A C 1
ATOM 1364 O O . GLY A 1 183 ? 24.292 -6.636 -23.650 1.00 91.94 183 GLY A O 1
ATOM 1365 N N . ASP A 1 184 ? 24.881 -6.179 -21.512 1.00 94.62 184 ASP A N 1
ATOM 1366 C CA . ASP A 1 184 ? 23.841 -6.947 -20.816 1.00 94.62 184 ASP A CA 1
ATOM 1367 C C . ASP A 1 184 ? 22.603 -6.108 -20.454 1.00 94.62 184 ASP A C 1
ATOM 1369 O O . ASP A 1 184 ? 21.686 -6.616 -19.809 1.00 94.62 184 ASP A O 1
ATOM 1373 N N . THR A 1 185 ? 22.573 -4.835 -20.857 1.00 92.44 185 THR A N 1
ATOM 1374 C CA . THR A 1 185 ? 21.525 -3.884 -20.490 1.00 92.44 185 THR A CA 1
ATOM 1375 C C . THR A 1 185 ? 20.691 -3.486 -21.707 1.00 92.44 185 THR A C 1
ATOM 1377 O O . THR A 1 185 ? 21.220 -3.058 -22.734 1.00 92.44 185 THR A O 1
ATOM 1380 N N . LEU A 1 186 ? 19.372 -3.627 -21.587 1.00 95.50 186 LEU A N 1
ATOM 1381 C CA . LEU A 1 186 ? 18.371 -3.212 -22.563 1.00 95.50 186 LEU A CA 1
ATOM 1382 C C . LEU A 1 186 ? 17.725 -1.904 -22.104 1.00 95.50 186 LEU A C 1
ATOM 1384 O O . LEU A 1 186 ? 17.107 -1.854 -21.038 1.00 95.50 186 LEU A O 1
ATOM 1388 N N . VAL A 1 187 ? 17.843 -0.860 -22.920 1.00 93.44 187 VAL A N 1
ATOM 1389 C CA . VAL A 1 187 ? 17.149 0.409 -22.695 1.00 93.44 187 VAL A CA 1
ATOM 1390 C C . VAL A 1 187 ? 15.718 0.265 -23.197 1.00 93.44 187 VAL A C 1
ATOM 1392 O O . VAL A 1 187 ? 15.492 0.014 -24.385 1.00 93.44 187 VAL A O 1
ATOM 1395 N N . LEU A 1 188 ? 14.758 0.412 -22.288 1.00 94.25 188 LEU A N 1
ATOM 1396 C CA . LEU A 1 188 ? 13.339 0.202 -22.552 1.00 94.25 188 LEU A CA 1
ATOM 1397 C C . LEU A 1 188 ? 12.584 1.526 -22.426 1.00 94.25 188 LEU A C 1
ATOM 1399 O O . LEU A 1 188 ? 12.458 2.065 -21.330 1.00 94.25 188 LEU A O 1
ATOM 1403 N N . ALA A 1 189 ? 12.084 2.050 -23.543 1.00 93.56 189 ALA A N 1
ATOM 1404 C CA . ALA A 1 189 ? 11.214 3.218 -23.556 1.00 93.56 189 ALA A CA 1
ATOM 1405 C C . ALA A 1 189 ? 9.815 2.838 -23.067 1.00 93.56 189 ALA A C 1
ATOM 1407 O O . ALA A 1 189 ? 9.211 1.901 -23.592 1.00 93.56 189 ALA A O 1
ATOM 1408 N N . MET A 1 190 ? 9.316 3.548 -22.056 1.00 91.88 190 MET A N 1
ATOM 1409 C CA . MET A 1 190 ? 8.065 3.234 -21.366 1.00 91.88 190 MET A CA 1
ATOM 1410 C C . MET A 1 190 ? 7.274 4.506 -21.066 1.00 91.88 190 MET A C 1
ATOM 1412 O O . MET A 1 190 ? 7.855 5.524 -20.692 1.00 91.88 190 MET A O 1
ATOM 1416 N N . ALA A 1 191 ? 5.947 4.420 -21.170 1.00 83.94 191 ALA A N 1
ATOM 1417 C CA . ALA A 1 191 ? 5.051 5.478 -20.702 1.00 83.94 191 ALA A CA 1
ATOM 1418 C C . ALA A 1 191 ? 5.039 5.566 -19.164 1.00 83.94 191 ALA A C 1
ATOM 1420 O O . ALA A 1 191 ? 5.063 6.657 -18.603 1.00 83.94 191 ALA A O 1
ATOM 1421 N N . ASP A 1 192 ? 5.053 4.412 -18.485 1.00 77.69 192 ASP A N 1
ATOM 1422 C CA . ASP A 1 192 ? 5.275 4.310 -17.040 1.00 77.69 192 ASP A CA 1
ATOM 1423 C C . ASP A 1 192 ? 6.512 3.445 -16.757 1.00 77.69 192 ASP A C 1
ATOM 1425 O O . ASP A 1 192 ? 6.420 2.214 -16.703 1.00 77.69 192 ASP A O 1
ATOM 1429 N N . PRO A 1 193 ? 7.688 4.058 -16.565 1.00 81.75 193 PRO A N 1
ATOM 1430 C CA . PRO A 1 193 ? 8.912 3.323 -16.288 1.00 81.75 193 PRO A CA 1
ATOM 1431 C C . PRO A 1 193 ? 8.984 2.731 -14.871 1.00 81.75 193 PRO A C 1
ATOM 1433 O O . PRO A 1 193 ? 9.976 2.083 -14.545 1.00 81.75 193 PRO A O 1
ATOM 1436 N N . ASN A 1 194 ? 7.974 2.947 -14.021 1.00 76.06 194 ASN A N 1
ATOM 1437 C CA . ASN A 1 194 ? 7.884 2.333 -12.698 1.00 76.06 194 ASN A CA 1
ATOM 1438 C C . ASN A 1 194 ? 7.014 1.073 -12.688 1.00 76.06 194 ASN A C 1
ATOM 1440 O O . ASN A 1 194 ? 6.845 0.489 -11.620 1.00 76.06 194 ASN A O 1
ATOM 1444 N N . ASN A 1 195 ? 6.467 0.641 -13.829 1.00 77.81 195 ASN A N 1
ATOM 1445 C CA . ASN A 1 195 ? 5.659 -0.571 -13.919 1.00 77.81 195 ASN A CA 1
ATOM 1446 C C . ASN A 1 195 ? 6.545 -1.830 -13.768 1.00 77.81 195 ASN A C 1
ATOM 1448 O O . ASN A 1 195 ? 7.212 -2.225 -14.734 1.00 77.81 195 ASN A O 1
ATOM 1452 N N . PRO A 1 196 ? 6.551 -2.502 -12.595 1.00 78.56 196 PRO A N 1
ATOM 1453 C CA . PRO A 1 196 ? 7.459 -3.617 -12.353 1.00 78.56 196 PRO A CA 1
ATOM 1454 C C . PRO A 1 196 ? 7.103 -4.843 -13.201 1.00 78.56 196 PRO A C 1
ATOM 1456 O O . PRO A 1 196 ? 7.998 -5.589 -13.576 1.00 78.56 196 PRO A O 1
ATOM 1459 N N . PHE A 1 197 ? 5.829 -5.025 -13.567 1.00 85.44 197 PHE A N 1
ATOM 1460 C CA . PHE A 1 197 ? 5.382 -6.156 -14.385 1.00 85.44 197 PHE A CA 1
ATOM 1461 C C . PHE A 1 197 ? 5.914 -6.068 -15.813 1.00 85.44 197 PHE A C 1
ATOM 1463 O O . PHE A 1 197 ? 6.375 -7.062 -16.367 1.00 85.44 197 PHE A O 1
ATOM 1470 N N . ALA A 1 198 ? 5.890 -4.872 -16.403 1.00 87.69 198 ALA A N 1
ATOM 1471 C CA . ALA A 1 198 ? 6.474 -4.655 -17.718 1.00 87.69 198 ALA A CA 1
ATOM 1472 C C . ALA A 1 198 ? 7.993 -4.871 -17.671 1.00 87.69 198 ALA A C 1
ATOM 1474 O O . ALA A 1 198 ? 8.542 -5.613 -18.480 1.00 87.69 198 ALA A O 1
ATOM 1475 N N . ILE A 1 199 ? 8.677 -4.305 -16.676 1.00 90.31 199 ILE A N 1
ATOM 1476 C CA . ILE A 1 199 ? 10.121 -4.507 -16.495 1.00 90.31 199 ILE A CA 1
ATOM 1477 C C . ILE A 1 199 ? 10.463 -6.000 -16.356 1.00 90.31 199 ILE A C 1
ATOM 1479 O O . ILE A 1 199 ? 11.396 -6.481 -17.003 1.00 90.31 199 ILE A O 1
ATOM 1483 N N . ASP A 1 200 ? 9.714 -6.741 -15.541 1.00 90.31 200 ASP A N 1
ATOM 1484 C CA . ASP A 1 200 ? 9.964 -8.157 -15.278 1.00 90.31 200 ASP A CA 1
ATOM 1485 C C . ASP A 1 200 ? 9.655 -9.046 -16.484 1.00 90.31 200 ASP A C 1
ATOM 1487 O O . ASP A 1 200 ? 10.439 -9.954 -16.770 1.00 90.31 200 ASP A O 1
ATOM 1491 N N . ASP A 1 201 ? 8.582 -8.777 -17.230 1.00 94.88 201 ASP A N 1
ATOM 1492 C CA . ASP A 1 201 ? 8.254 -9.519 -18.450 1.00 94.88 201 ASP A CA 1
ATOM 1493 C C . ASP A 1 201 ? 9.347 -9.329 -19.519 1.00 94.88 201 ASP A C 1
ATOM 1495 O O . ASP A 1 201 ? 9.795 -10.298 -20.140 1.00 94.88 201 ASP A O 1
ATOM 1499 N N . PHE A 1 202 ? 9.843 -8.098 -19.709 1.00 96.75 202 PHE A N 1
ATOM 1500 C CA . PHE A 1 202 ? 10.947 -7.824 -20.639 1.00 96.75 202 PHE A CA 1
ATOM 1501 C C . PHE A 1 202 ? 12.267 -8.438 -20.167 1.00 96.75 202 PHE A C 1
ATOM 1503 O O . PHE A 1 202 ? 13.017 -8.988 -20.981 1.00 96.75 202 PHE A O 1
ATOM 1510 N N . ARG A 1 203 ? 12.549 -8.407 -18.859 1.00 96.25 203 ARG A N 1
ATOM 1511 C CA . ARG A 1 203 ? 13.707 -9.092 -18.265 1.00 96.25 203 ARG A CA 1
ATOM 1512 C C . ARG A 1 203 ? 13.643 -10.599 -18.508 1.00 96.25 203 ARG A C 1
ATOM 1514 O O . ARG A 1 203 ? 14.650 -11.193 -18.886 1.00 96.25 203 ARG A O 1
ATOM 1521 N N . HIS A 1 204 ? 12.480 -11.223 -18.327 1.00 96.00 204 HIS A N 1
ATOM 1522 C CA . HIS A 1 204 ? 12.294 -12.654 -18.574 1.00 96.00 204 HIS A CA 1
ATOM 1523 C C . HIS A 1 204 ? 12.458 -13.013 -20.048 1.00 96.00 204 HIS A C 1
ATOM 1525 O O . HIS A 1 204 ? 13.173 -13.966 -20.359 1.00 96.00 204 HIS A O 1
ATOM 1531 N N . ALA A 1 205 ? 11.840 -12.238 -20.943 1.00 96.12 205 ALA A N 1
ATOM 1532 C CA . ALA A 1 205 ? 11.896 -12.479 -22.381 1.00 96.12 205 ALA A CA 1
ATOM 1533 C C . ALA A 1 205 ? 13.322 -12.363 -22.942 1.00 96.12 205 ALA A C 1
ATOM 1535 O O . ALA A 1 205 ? 13.700 -13.131 -23.822 1.00 96.12 205 ALA A O 1
ATOM 1536 N N . THR A 1 206 ? 14.118 -11.422 -22.427 1.00 95.94 206 THR A N 1
ATOM 1537 C CA . THR A 1 206 ? 15.438 -11.098 -22.998 1.00 95.94 206 THR A CA 1
ATOM 1538 C C . THR A 1 206 ? 16.623 -11.639 -22.207 1.00 95.94 206 THR A C 1
ATOM 1540 O O . THR A 1 206 ? 17.720 -11.727 -22.754 1.00 95.94 206 THR A O 1
ATOM 1543 N N . ARG A 1 207 ? 16.430 -11.989 -20.926 1.00 96.31 207 ARG A N 1
ATOM 1544 C CA . ARG A 1 207 ? 17.499 -12.285 -19.950 1.00 96.31 207 ARG A CA 1
ATOM 1545 C C . ARG A 1 207 ? 18.488 -11.126 -19.735 1.00 96.31 207 ARG A C 1
ATOM 1547 O O . ARG A 1 207 ? 19.581 -11.351 -19.221 1.00 96.31 207 ARG A O 1
ATOM 1554 N N . LEU A 1 208 ? 18.112 -9.898 -20.098 1.00 94.75 208 LEU A N 1
ATOM 1555 C CA . LEU A 1 208 ? 18.932 -8.693 -19.944 1.00 94.75 208 LEU A CA 1
ATOM 1556 C C . LEU A 1 208 ? 18.503 -7.876 -18.724 1.00 94.75 208 LEU A C 1
ATOM 1558 O O . LEU A 1 208 ? 17.349 -7.920 -18.292 1.00 94.75 208 LEU A O 1
ATOM 1562 N N . ARG A 1 209 ? 19.427 -7.075 -18.187 1.00 90.56 209 ARG A N 1
ATOM 1563 C CA . ARG A 1 209 ? 19.085 -6.002 -17.249 1.00 90.56 209 ARG A CA 1
ATOM 1564 C C . ARG A 1 209 ? 18.247 -4.967 -17.987 1.00 90.56 209 ARG A C 1
ATOM 1566 O O . ARG A 1 209 ? 18.573 -4.594 -19.107 1.00 90.56 209 ARG A O 1
ATOM 1573 N N . ILE A 1 210 ? 17.172 -4.502 -17.364 1.00 93.44 210 ILE A N 1
ATOM 1574 C CA . ILE A 1 210 ? 16.281 -3.516 -17.976 1.00 93.44 210 ILE A CA 1
ATOM 1575 C C . ILE A 1 210 ? 16.581 -2.151 -17.375 1.00 93.44 210 ILE A C 1
ATOM 1577 O O . ILE A 1 210 ? 16.485 -1.976 -16.161 1.00 93.44 210 ILE A O 1
ATOM 1581 N N . GLN A 1 211 ? 16.931 -1.201 -18.236 1.00 89.69 211 GLN A N 1
ATOM 1582 C CA . GLN A 1 211 ? 17.036 0.211 -17.902 1.00 89.69 211 GLN A CA 1
ATOM 1583 C C . GLN A 1 211 ? 15.809 0.928 -18.478 1.00 89.69 211 GLN A C 1
ATOM 1585 O O . GLN A 1 211 ? 15.788 1.225 -19.676 1.00 89.69 211 GLN A O 1
ATOM 1590 N N . PRO A 1 212 ? 14.767 1.181 -17.671 1.00 87.94 212 PRO A N 1
ATOM 1591 C CA . PRO A 1 212 ? 13.589 1.877 -18.155 1.00 87.94 212 PRO A CA 1
ATOM 1592 C C . PRO A 1 212 ? 13.895 3.369 -18.354 1.00 87.94 212 PRO A C 1
ATOM 1594 O O . PRO A 1 212 ? 14.608 3.981 -17.557 1.00 87.94 212 PRO A O 1
ATOM 1597 N N . VAL A 1 213 ? 13.350 3.960 -19.415 1.00 87.50 213 VAL A N 1
ATOM 1598 C CA . VAL A 1 213 ? 13.386 5.406 -19.676 1.00 87.50 213 VAL A CA 1
ATOM 1599 C C . VAL A 1 213 ? 11.969 5.910 -19.925 1.00 87.50 213 VAL A C 1
ATOM 1601 O O . VAL A 1 213 ? 11.199 5.272 -20.643 1.00 87.50 213 VAL A O 1
ATOM 1604 N N . SER A 1 214 ? 11.622 7.041 -19.308 1.00 86.75 214 SER A N 1
ATOM 1605 C CA . SER A 1 214 ? 10.305 7.664 -19.469 1.00 86.75 214 SER A CA 1
ATOM 1606 C C . SER A 1 214 ? 10.213 8.342 -20.833 1.00 86.75 214 SER A C 1
ATOM 1608 O O . SER A 1 214 ? 11.116 9.100 -21.189 1.00 86.75 214 SER A O 1
ATOM 1610 N N . VAL A 1 215 ? 9.143 8.097 -21.583 1.00 89.81 215 VAL A N 1
ATOM 1611 C CA . VAL A 1 215 ? 8.869 8.733 -22.883 1.00 89.81 215 VAL A CA 1
ATOM 1612 C C . VAL A 1 215 ? 7.432 9.243 -22.894 1.00 89.81 215 VAL A C 1
ATOM 1614 O O . VAL A 1 215 ? 6.560 8.651 -22.258 1.00 89.81 215 VAL A O 1
ATOM 1617 N N . ASP A 1 216 ? 7.172 10.338 -23.615 1.00 87.00 216 ASP A N 1
ATOM 1618 C CA . ASP A 1 216 ? 5.798 10.805 -23.812 1.00 87.00 216 ASP A CA 1
ATOM 1619 C C . ASP A 1 216 ? 4.931 9.692 -24.445 1.00 87.00 216 ASP A C 1
ATOM 1621 O O . ASP A 1 216 ? 5.351 9.079 -25.431 1.00 87.00 216 ASP A O 1
ATOM 1625 N N . PRO A 1 217 ? 3.717 9.413 -23.932 1.00 86.62 217 PRO A N 1
ATOM 1626 C CA . PRO A 1 217 ? 2.883 8.333 -24.456 1.00 86.62 217 PRO A CA 1
ATOM 1627 C C . PRO A 1 217 ? 2.565 8.454 -25.952 1.00 86.62 217 PRO A C 1
ATOM 1629 O O . PRO A 1 217 ? 2.517 7.438 -26.646 1.00 86.62 217 PRO A O 1
ATOM 1632 N N . ARG A 1 218 ? 2.367 9.674 -26.473 1.00 87.75 218 ARG A N 1
ATOM 1633 C CA . ARG A 1 218 ? 2.044 9.888 -27.894 1.00 87.75 218 ARG A CA 1
ATOM 1634 C C . ARG A 1 218 ? 3.253 9.589 -28.769 1.00 87.75 218 ARG A C 1
ATOM 1636 O O . ARG A 1 218 ? 3.127 8.945 -29.806 1.00 87.75 218 ARG A O 1
ATOM 1643 N N . GLU A 1 219 ? 4.421 10.034 -28.324 1.00 91.69 219 GLU A N 1
ATOM 1644 C CA . GLU A 1 219 ? 5.695 9.769 -28.986 1.00 91.69 219 GLU A CA 1
ATOM 1645 C C . GLU A 1 219 ? 6.039 8.275 -28.988 1.00 91.69 219 GLU A C 1
ATOM 1647 O O . GLU A 1 219 ? 6.439 7.725 -30.015 1.00 91.69 219 GLU A O 1
ATOM 1652 N N . LEU A 1 220 ? 5.821 7.597 -27.860 1.00 93.44 220 LEU A N 1
ATOM 1653 C CA . LEU A 1 220 ? 6.059 6.165 -27.734 1.00 93.44 220 LEU A CA 1
ATOM 1654 C C . LEU A 1 220 ? 5.154 5.350 -28.663 1.00 93.44 220 LEU A C 1
ATOM 1656 O O . LEU A 1 220 ? 5.632 4.431 -29.325 1.00 93.44 220 LEU A O 1
ATOM 1660 N N . MET A 1 221 ? 3.867 5.696 -28.750 1.00 92.56 221 MET A N 1
ATOM 1661 C CA . MET A 1 221 ? 2.935 5.042 -29.673 1.00 92.56 221 MET A CA 1
ATOM 1662 C C . MET A 1 221 ? 3.376 5.197 -31.131 1.00 92.56 221 MET A C 1
ATOM 1664 O O . MET A 1 221 ? 3.462 4.196 -31.843 1.00 92.56 221 MET A O 1
ATOM 1668 N N . ALA A 1 222 ? 3.727 6.416 -31.552 1.00 91.19 222 ALA A N 1
ATOM 1669 C CA . ALA A 1 222 ? 4.202 6.674 -32.911 1.00 91.19 222 ALA A CA 1
ATOM 1670 C C . ALA A 1 222 ? 5.473 5.865 -33.238 1.00 91.19 222 ALA A C 1
ATOM 1672 O O . ALA A 1 222 ? 5.577 5.256 -34.305 1.00 91.19 222 ALA A O 1
ATOM 1673 N N . ALA A 1 223 ? 6.416 5.792 -32.294 1.00 92.69 223 ALA A N 1
ATOM 1674 C CA . ALA A 1 223 ? 7.631 4.997 -32.441 1.00 92.69 223 ALA A CA 1
ATOM 1675 C C . ALA A 1 223 ? 7.344 3.485 -32.534 1.00 92.69 223 ALA A C 1
ATOM 1677 O O . ALA A 1 223 ? 7.9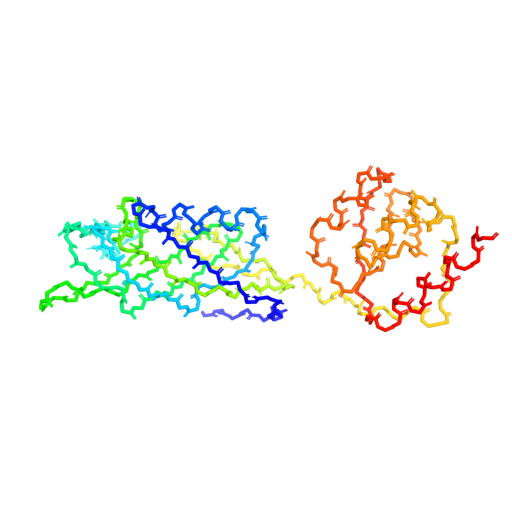42 2.792 -33.359 1.00 92.69 223 ALA A O 1
ATOM 1678 N N . ILE A 1 224 ? 6.418 2.963 -31.720 1.00 94.00 224 ILE A N 1
ATOM 1679 C CA . ILE A 1 224 ? 6.000 1.553 -31.772 1.00 94.00 224 ILE A CA 1
ATOM 1680 C C . ILE A 1 224 ? 5.400 1.225 -33.141 1.00 94.00 224 ILE A C 1
ATOM 1682 O O . ILE A 1 224 ? 5.771 0.216 -33.742 1.00 94.00 224 ILE A O 1
ATOM 1686 N N . GLU A 1 225 ? 4.498 2.064 -33.650 1.00 92.12 225 GLU A N 1
ATOM 1687 C CA . GLU A 1 225 ? 3.879 1.861 -34.963 1.00 92.12 225 GLU A CA 1
ATOM 1688 C C . GLU A 1 225 ? 4.926 1.828 -36.079 1.00 92.12 225 GLU A C 1
ATOM 1690 O O . GLU A 1 225 ? 4.941 0.886 -36.873 1.00 92.12 225 GLU A O 1
ATOM 1695 N N . GLN A 1 226 ? 5.857 2.785 -36.085 1.00 89.94 226 GLN A N 1
ATOM 1696 C CA . GLN A 1 226 ? 6.928 2.852 -37.078 1.00 89.94 226 GLN A CA 1
ATOM 1697 C C . GLN A 1 226 ? 7.828 1.605 -37.050 1.00 89.94 226 GLN A C 1
ATOM 1699 O O . GLN A 1 226 ? 8.118 1.022 -38.097 1.00 89.94 226 GLN A O 1
ATOM 1704 N N . VAL A 1 227 ? 8.259 1.169 -35.862 1.00 90.19 227 VAL A N 1
ATOM 1705 C CA . VAL A 1 227 ? 9.149 0.006 -35.712 1.00 90.19 227 VAL A CA 1
ATOM 1706 C C . VAL A 1 227 ? 8.450 -1.292 -36.100 1.00 90.19 227 VAL A C 1
ATOM 1708 O O . VAL A 1 227 ? 9.072 -2.166 -36.702 1.00 90.19 227 VAL A O 1
ATOM 1711 N N . LEU A 1 228 ? 7.170 -1.448 -35.757 1.00 88.56 228 LEU A N 1
ATOM 1712 C CA . LEU A 1 228 ? 6.423 -2.663 -36.076 1.00 88.56 228 LEU A CA 1
ATOM 1713 C C . LEU A 1 228 ? 6.010 -2.727 -37.551 1.00 88.56 228 LEU A C 1
ATOM 1715 O O . LEU A 1 228 ? 5.967 -3.826 -38.098 1.00 88.56 228 LEU A O 1
ATOM 1719 N N . ALA A 1 229 ? 5.758 -1.587 -38.197 1.00 85.88 229 ALA A N 1
ATOM 1720 C CA . ALA A 1 229 ? 5.498 -1.523 -39.634 1.00 85.88 229 ALA A CA 1
ATOM 1721 C C . ALA A 1 229 ? 6.733 -1.908 -40.466 1.00 85.88 229 ALA A C 1
ATOM 1723 O O . ALA A 1 229 ? 6.594 -2.599 -41.466 1.00 85.88 229 ALA A O 1
ATOM 1724 N N . GLY A 1 230 ? 7.942 -1.538 -40.027 1.00 76.62 230 GLY A N 1
ATOM 1725 C CA . GLY A 1 230 ? 9.199 -1.903 -40.700 1.00 76.62 230 GLY A CA 1
ATOM 1726 C C . GLY A 1 230 ? 9.656 -3.359 -40.515 1.00 76.62 230 GLY A C 1
ATOM 1727 O O . GLY A 1 230 ? 10.764 -3.697 -40.925 1.00 76.62 230 GLY A O 1
ATOM 1728 N N . ARG A 1 231 ? 8.855 -4.206 -39.852 1.00 70.38 231 ARG A N 1
ATOM 1729 C CA . ARG A 1 231 ? 9.137 -5.638 -39.613 1.00 70.38 231 ARG A CA 1
ATOM 1730 C C . ARG A 1 231 ? 8.294 -6.603 -40.433 1.00 70.38 231 ARG A C 1
ATOM 1732 O O . ARG A 1 231 ? 8.577 -7.800 -40.388 1.00 70.38 231 ARG A O 1
ATOM 1739 N N . GLY A 1 232 ? 7.229 -6.103 -41.055 1.00 50.50 232 GLY A N 1
ATOM 1740 C CA . GLY A 1 232 ? 6.428 -6.856 -42.021 1.00 50.50 232 GLY A CA 1
ATOM 1741 C C . GLY A 1 232 ? 7.065 -6.784 -43.395 1.00 50.50 232 GLY A C 1
ATOM 1742 O O . GLY A 1 232 ? 6.929 -7.785 -44.126 1.00 50.50 232 GLY A O 1
#